Protein AF-A0A3B9R9R3-F1 (afdb_monomer_lite)

Radius of gyration: 19.4 Å; chains: 1; bounding box: 57×40×52 Å

Structure (mmCIF, N/CA/C/O backbone):
data_AF-A0A3B9R9R3-F1
#
_entry.id   AF-A0A3B9R9R3-F1
#
loop_
_atom_site.group_PDB
_atom_site.id
_atom_site.type_symbol
_atom_site.label_atom_id
_atom_site.label_alt_id
_atom_site.label_comp_id
_atom_site.label_asym_id
_atom_site.label_entity_id
_atom_site.label_seq_id
_atom_site.pdbx_PDB_ins_code
_atom_site.Cartn_x
_atom_site.Cartn_y
_atom_site.Cartn_z
_atom_site.occupancy
_atom_site.B_iso_or_equiv
_atom_site.auth_seq_id
_atom_site.auth_comp_id
_atom_site.auth_asym_id
_atom_site.auth_atom_id
_atom_site.pdbx_PDB_model_num
ATOM 1 N N . GLU A 1 1 ? -1.805 -17.989 10.857 1.00 67.12 1 GLU A N 1
ATOM 2 C CA . GLU A 1 1 ? -1.090 -17.306 11.963 1.00 67.12 1 GLU A CA 1
ATOM 3 C C . GLU A 1 1 ? 0.064 -18.197 12.429 1.00 67.12 1 GLU A C 1
ATOM 5 O O . GLU A 1 1 ? -0.160 -19.388 12.593 1.00 67.12 1 GLU A O 1
ATOM 10 N N . LEU A 1 2 ? 1.285 -17.672 12.602 1.00 84.31 2 LEU A N 1
ATOM 11 C CA . LEU A 1 2 ? 2.483 -18.473 12.945 1.00 84.31 2 LEU A CA 1
ATOM 12 C C . LEU A 1 2 ? 2.615 -18.810 14.449 1.00 84.31 2 LEU A C 1
ATOM 14 O O . LEU A 1 2 ? 3.604 -19.396 14.869 1.00 84.31 2 LEU A O 1
ATOM 18 N N . GLY A 1 3 ? 1.660 -18.403 15.293 1.00 86.44 3 GLY A N 1
ATOM 19 C CA . GLY A 1 3 ? 1.614 -18.758 16.722 1.00 86.44 3 GLY A CA 1
ATOM 20 C C . GLY A 1 3 ? 2.561 -17.985 17.661 1.00 86.44 3 GLY A C 1
ATOM 21 O O . GLY A 1 3 ? 2.447 -18.105 18.880 1.00 86.44 3 GLY A O 1
ATOM 22 N N . HIS A 1 4 ? 3.456 -17.134 17.151 1.00 88.81 4 HIS A N 1
ATOM 23 C CA . HIS A 1 4 ? 4.443 -16.394 17.957 1.00 88.81 4 HIS A CA 1
ATOM 24 C C . HIS A 1 4 ? 3.914 -15.075 18.565 1.00 88.81 4 HIS A C 1
ATOM 26 O O . HIS A 1 4 ? 4.493 -14.003 18.368 1.00 88.81 4 HIS A O 1
ATOM 32 N N . LYS A 1 5 ? 2.836 -15.140 19.359 1.00 86.81 5 LYS A N 1
ATOM 33 C CA . LYS A 1 5 ? 2.119 -13.955 19.888 1.00 86.81 5 LYS A CA 1
ATOM 34 C C . LYS A 1 5 ? 2.996 -12.959 20.660 1.00 86.81 5 LYS A C 1
ATOM 36 O O . LYS A 1 5 ? 2.841 -11.753 20.510 1.00 86.81 5 LYS A O 1
ATOM 41 N N . ASN A 1 6 ? 3.950 -13.441 21.459 1.00 88.00 6 ASN A N 1
ATOM 42 C CA . ASN A 1 6 ? 4.851 -12.564 22.218 1.00 88.00 6 ASN A CA 1
ATOM 43 C C . ASN A 1 6 ? 5.830 -11.784 21.331 1.00 88.00 6 ASN A C 1
ATOM 45 O O . ASN A 1 6 ? 6.172 -10.652 21.664 1.00 88.00 6 ASN A O 1
ATOM 49 N N . VAL A 1 7 ? 6.290 -12.380 20.227 1.00 89.56 7 VAL A N 1
ATOM 50 C CA . VAL A 1 7 ? 7.169 -11.696 19.268 1.00 89.56 7 VAL A CA 1
ATOM 51 C C . VAL A 1 7 ? 6.375 -10.620 18.538 1.00 89.56 7 VAL A C 1
ATOM 53 O O . VAL A 1 7 ? 6.821 -9.478 18.503 1.00 89.56 7 VAL A O 1
ATOM 56 N N . ALA A 1 8 ? 5.173 -10.962 18.059 1.00 86.31 8 ALA A N 1
ATOM 57 C CA . ALA A 1 8 ? 4.265 -10.014 17.419 1.00 86.31 8 ALA A CA 1
ATOM 58 C C . ALA A 1 8 ? 3.967 -8.815 18.333 1.00 86.31 8 ALA A C 1
ATOM 60 O O . ALA A 1 8 ? 4.213 -7.683 17.939 1.00 86.31 8 ALA A O 1
ATOM 61 N N . ARG A 1 9 ? 3.569 -9.054 19.590 1.00 85.38 9 ARG A N 1
ATOM 62 C CA . ARG A 1 9 ? 3.300 -7.985 20.566 1.00 85.38 9 ARG A CA 1
ATOM 63 C C . ARG A 1 9 ? 4.484 -7.034 20.755 1.00 85.38 9 ARG A C 1
ATOM 65 O O . ARG A 1 9 ? 4.296 -5.826 20.746 1.00 85.38 9 ARG A O 1
ATOM 72 N N . ARG A 1 10 ? 5.704 -7.559 20.932 1.00 88.69 10 ARG A N 1
ATOM 73 C CA . ARG A 1 10 ? 6.901 -6.712 21.108 1.00 88.69 10 ARG A CA 1
ATOM 74 C C . ARG A 1 10 ? 7.239 -5.918 19.851 1.00 88.69 10 ARG A C 1
ATOM 76 O O . ARG A 1 10 ? 7.692 -4.789 19.966 1.00 88.69 10 ARG A O 1
ATOM 83 N N . TYR A 1 11 ? 7.051 -6.516 18.679 1.00 86.44 11 TYR A N 1
ATOM 84 C CA . TYR A 1 11 ? 7.308 -5.852 17.407 1.00 86.44 11 TYR A CA 1
ATOM 85 C C . TYR A 1 11 ? 6.316 -4.711 17.155 1.00 86.44 11 TYR A C 1
ATOM 87 O O . TYR A 1 11 ? 6.736 -3.597 16.862 1.00 86.44 11 TYR A O 1
ATOM 95 N N . LEU A 1 12 ? 5.019 -4.960 17.353 1.00 84.50 12 LEU A N 1
ATOM 96 C CA . LEU A 1 12 ? 3.982 -3.935 17.217 1.00 84.50 12 LEU A CA 1
ATOM 97 C C . LEU A 1 12 ? 4.203 -2.805 18.233 1.00 84.50 12 LEU A C 1
ATOM 99 O O . LEU A 1 12 ? 4.174 -1.640 17.851 1.00 84.50 12 LEU A O 1
ATOM 103 N N . GLN A 1 13 ? 4.534 -3.136 19.490 1.00 83.69 13 GLN A N 1
ATOM 104 C CA . GLN A 1 13 ? 4.873 -2.129 20.502 1.00 83.69 13 GLN A CA 1
ATOM 105 C C . GLN A 1 13 ? 6.095 -1.295 20.103 1.00 83.69 13 GLN A C 1
ATOM 107 O O . GLN A 1 13 ? 6.065 -0.079 20.223 1.00 83.69 13 GLN A O 1
ATOM 112 N N . PHE A 1 14 ? 7.151 -1.923 19.579 1.00 85.69 14 PHE A N 1
ATOM 113 C CA . PHE A 1 14 ? 8.332 -1.197 19.109 1.00 85.69 14 PHE A CA 1
ATOM 114 C C . PHE A 1 14 ? 7.985 -0.169 18.024 1.00 85.69 14 PHE A C 1
ATOM 116 O O . PHE A 1 14 ? 8.520 0.936 18.053 1.00 85.69 14 PHE A O 1
ATOM 123 N N . ILE A 1 15 ? 7.089 -0.520 17.095 1.00 83.12 15 ILE A N 1
ATOM 124 C CA . ILE A 1 15 ? 6.600 0.404 16.065 1.00 83.12 15 ILE A CA 1
ATOM 125 C C . ILE A 1 15 ? 5.796 1.541 16.697 1.00 83.12 15 ILE A C 1
ATOM 127 O O . ILE A 1 15 ? 6.028 2.697 16.361 1.00 83.12 15 ILE A O 1
ATOM 131 N N . ILE A 1 16 ? 4.885 1.237 17.624 1.00 81.19 16 ILE A N 1
ATOM 132 C CA . ILE A 1 16 ? 4.074 2.246 18.322 1.00 81.19 16 ILE A CA 1
ATOM 133 C C . ILE A 1 16 ? 4.970 3.237 19.081 1.00 81.19 16 ILE A C 1
ATOM 135 O O . ILE A 1 16 ? 4.776 4.443 18.962 1.00 81.19 16 ILE A O 1
ATOM 139 N N . ASP A 1 17 ? 6.010 2.748 19.762 1.00 82.00 17 ASP A N 1
ATOM 140 C CA . ASP A 1 17 ? 6.982 3.566 20.502 1.00 82.00 17 ASP A CA 1
ATOM 141 C C . ASP A 1 17 ? 7.836 4.479 19.598 1.00 82.00 17 ASP A C 1
ATOM 143 O O . ASP A 1 17 ? 8.552 5.350 20.097 1.00 82.00 17 ASP A O 1
ATOM 147 N N . LEU A 1 18 ? 7.852 4.241 18.280 1.00 79.44 18 LEU A N 1
ATOM 148 C CA . LEU A 1 18 ? 8.528 5.101 17.305 1.00 79.44 18 LEU A CA 1
ATOM 149 C C . LEU A 1 18 ? 7.640 6.247 16.819 1.00 79.44 18 LEU A C 1
ATOM 151 O O . LEU A 1 18 ? 8.165 7.196 16.232 1.00 79.44 18 LEU A O 1
ATOM 155 N N . ILE A 1 19 ? 6.323 6.165 17.032 1.00 77.31 19 ILE A N 1
ATOM 156 C CA . ILE A 1 19 ? 5.390 7.159 16.517 1.00 77.31 19 ILE A CA 1
ATOM 157 C C . ILE A 1 19 ? 5.565 8.452 17.323 1.00 77.31 19 ILE A C 1
ATOM 159 O O . ILE A 1 19 ? 5.342 8.460 18.533 1.00 77.31 19 ILE A O 1
ATOM 163 N N . PRO A 1 20 ? 5.979 9.553 16.676 1.00 66.62 20 PRO A N 1
ATOM 164 C CA . PRO A 1 20 ? 6.249 10.800 17.370 1.00 66.62 20 PRO A CA 1
ATOM 165 C C . PRO A 1 20 ? 5.002 11.399 18.029 1.00 66.62 20 PRO A C 1
ATOM 167 O O . PRO A 1 20 ? 3.902 11.377 17.470 1.00 66.62 20 PRO A O 1
ATOM 170 N N . ASP A 1 21 ? 5.197 12.059 19.171 1.00 60.28 21 ASP A N 1
ATOM 171 C CA . ASP A 1 21 ? 4.174 12.903 19.783 1.00 60.28 21 ASP A CA 1
ATOM 172 C C . ASP A 1 21 ? 3.826 14.074 18.860 1.00 60.28 21 ASP A C 1
ATOM 174 O O . ASP A 1 21 ? 4.668 14.939 18.642 1.00 60.28 21 ASP A O 1
ATOM 178 N N . LYS A 1 22 ? 2.582 14.082 18.347 1.00 56.00 22 LYS A N 1
ATOM 179 C CA . LYS A 1 22 ? 1.743 15.151 17.731 1.00 56.00 22 LYS A CA 1
ATOM 180 C C . LYS A 1 22 ? 2.362 16.243 16.825 1.00 56.00 22 LYS A C 1
ATOM 182 O O . LYS A 1 22 ? 1.593 16.986 16.222 1.00 56.00 22 LYS A O 1
ATOM 187 N N . ALA A 1 23 ? 3.675 16.369 16.687 1.00 50.38 23 ALA A N 1
ATOM 188 C CA . ALA A 1 23 ? 4.366 17.475 16.028 1.00 50.38 23 ALA A CA 1
ATOM 189 C C . ALA A 1 23 ? 5.613 17.045 15.240 1.00 50.38 23 ALA A C 1
ATOM 191 O O . ALA A 1 23 ? 6.067 17.797 14.377 1.00 50.38 23 ALA A O 1
ATOM 192 N N . GLU A 1 24 ? 6.179 15.867 15.503 1.00 63.28 24 GLU A N 1
ATOM 193 C CA . GLU A 1 24 ? 7.327 15.380 14.742 1.00 63.28 24 GLU A CA 1
ATOM 194 C C . GLU A 1 24 ? 6.870 14.519 13.552 1.00 63.28 24 GLU A C 1
ATOM 196 O O . GLU A 1 24 ? 5.898 13.769 13.628 1.00 63.28 24 GLU A O 1
ATOM 201 N N . LYS A 1 25 ? 7.529 14.697 12.401 1.00 67.94 25 LYS A N 1
ATOM 202 C CA . LYS A 1 25 ? 7.228 13.932 11.188 1.00 67.94 25 LYS A CA 1
ATOM 203 C C . LYS A 1 25 ? 7.770 12.518 11.349 1.00 67.94 25 LYS A C 1
ATOM 205 O O . LYS A 1 25 ? 8.935 12.347 11.708 1.00 67.94 25 LYS A O 1
ATOM 210 N N . LEU A 1 26 ? 6.939 11.526 11.046 1.00 77.06 26 LEU A N 1
ATOM 211 C CA . LEU A 1 26 ? 7.397 10.150 10.935 1.00 77.06 26 LEU A CA 1
ATOM 212 C C . LEU A 1 26 ? 8.408 10.048 9.786 1.00 77.06 26 LEU A C 1
ATOM 214 O O . LEU A 1 26 ? 8.211 10.636 8.721 1.00 77.06 26 LEU A O 1
ATOM 218 N N . GLN A 1 27 ? 9.494 9.325 10.025 1.00 78.94 27 GLN A N 1
ATOM 219 C CA . GLN A 1 27 ? 10.502 9.018 9.021 1.00 78.94 27 GLN A CA 1
ATOM 220 C C . GLN A 1 27 ? 10.193 7.635 8.459 1.00 78.94 27 GLN A C 1
ATOM 222 O O . GLN A 1 27 ? 9.717 6.773 9.197 1.00 78.94 27 GLN A O 1
ATOM 227 N N . ILE A 1 28 ? 10.486 7.389 7.183 1.00 82.50 28 ILE A N 1
ATOM 228 C CA . ILE A 1 28 ? 10.324 6.033 6.644 1.00 82.50 28 ILE A CA 1
ATOM 229 C C . ILE A 1 28 ? 11.259 5.037 7.339 1.00 82.50 28 ILE A C 1
ATOM 231 O O . ILE A 1 28 ? 10.939 3.861 7.498 1.00 82.50 28 ILE A O 1
ATOM 235 N N . MET A 1 29 ? 12.423 5.507 7.783 1.00 86.06 29 MET A N 1
ATOM 236 C CA . MET A 1 29 ? 13.494 4.625 8.199 1.00 86.06 29 MET A CA 1
ATOM 237 C C . MET A 1 29 ? 14.277 5.185 9.366 1.00 86.06 29 MET A C 1
ATOM 239 O O . MET A 1 29 ? 14.584 6.375 9.442 1.00 86.06 29 MET A O 1
ATOM 243 N N . TYR A 1 30 ? 14.620 4.257 10.248 1.00 86.12 30 TYR A N 1
ATOM 244 C CA . TYR A 1 30 ? 15.359 4.474 11.474 1.00 86.12 30 TYR A CA 1
ATOM 245 C C . TYR A 1 30 ? 16.504 3.466 11.532 1.00 86.12 30 TYR A C 1
ATOM 247 O O . TYR A 1 30 ? 16.405 2.361 10.991 1.00 86.12 30 TYR A O 1
ATOM 255 N N . GLY A 1 31 ? 17.587 3.826 12.215 1.00 87.44 31 GLY A N 1
ATOM 256 C CA . GLY A 1 31 ? 18.595 2.846 12.600 1.00 87.44 31 GLY A CA 1
ATOM 257 C C . GLY A 1 31 ? 18.019 1.823 13.585 1.00 87.44 31 GLY A C 1
ATOM 258 O O . GLY A 1 31 ? 16.967 2.036 14.194 1.00 87.44 31 GLY A O 1
ATOM 259 N N . ILE A 1 32 ? 18.708 0.693 13.761 1.00 84.88 32 ILE A N 1
ATOM 260 C CA . ILE A 1 32 ? 18.242 -0.404 14.631 1.00 84.88 32 ILE A CA 1
ATOM 261 C C . ILE A 1 32 ? 18.071 0.065 16.089 1.00 84.88 32 ILE A C 1
ATOM 263 O O . ILE A 1 32 ? 17.203 -0.449 16.795 1.00 84.88 32 ILE A O 1
ATOM 267 N N . ASN A 1 33 ? 18.828 1.079 16.529 1.00 86.06 33 ASN A N 1
ATOM 268 C CA . ASN A 1 33 ? 18.684 1.694 17.851 1.00 86.06 33 ASN A CA 1
ATOM 269 C C . ASN A 1 33 ? 17.874 3.001 17.807 1.00 86.06 33 ASN A C 1
ATOM 271 O O . ASN A 1 33 ? 18.019 3.847 18.690 1.00 86.06 33 ASN A O 1
ATOM 275 N N . LYS A 1 34 ? 16.985 3.151 16.815 1.00 84.69 34 LYS A N 1
ATOM 276 C CA . LYS A 1 34 ? 16.086 4.301 16.620 1.00 84.69 34 LYS A CA 1
ATOM 277 C C . LYS A 1 34 ? 16.791 5.590 16.172 1.00 84.69 34 LYS A C 1
ATOM 279 O O . LYS A 1 34 ? 16.255 6.687 16.344 1.00 84.69 34 LYS A O 1
ATOM 284 N N . GLU A 1 35 ? 17.987 5.490 15.595 1.00 87.75 35 GLU A N 1
ATOM 285 C CA . GLU A 1 35 ? 18.705 6.642 15.053 1.00 87.75 35 GLU A CA 1
ATOM 286 C C . GLU A 1 35 ? 17.901 7.303 13.920 1.00 87.75 35 GLU A C 1
ATOM 288 O O . GLU A 1 35 ? 17.512 6.645 12.959 1.00 87.75 35 GLU A O 1
ATOM 293 N N . LYS A 1 36 ? 17.679 8.619 14.027 1.00 85.06 36 LYS A N 1
ATOM 294 C CA . LYS A 1 36 ? 16.861 9.410 13.083 1.00 85.06 36 LYS A CA 1
ATOM 295 C C . LYS A 1 36 ? 17.643 10.041 11.932 1.00 85.06 36 LYS A C 1
ATOM 297 O O . LYS A 1 36 ? 17.065 10.573 10.987 1.00 85.06 36 LYS A O 1
ATOM 302 N N . LYS A 1 37 ? 18.968 10.093 12.055 1.00 87.19 37 LYS A N 1
ATOM 303 C CA . LYS A 1 37 ? 19.860 10.663 11.043 1.00 87.19 37 LYS A CA 1
ATOM 304 C C . LYS A 1 37 ? 20.617 9.519 10.398 1.00 87.19 37 LYS A C 1
ATOM 306 O O . LYS A 1 37 ? 21.442 8.897 11.060 1.00 87.19 37 LYS A O 1
ATOM 311 N N . LEU A 1 38 ? 20.319 9.265 9.129 1.00 89.25 38 LEU A N 1
ATOM 312 C CA . LEU A 1 38 ? 20.880 8.164 8.350 1.00 89.25 38 LEU A CA 1
ATOM 313 C C . LEU A 1 38 ? 21.599 8.703 7.112 1.00 89.25 38 LEU A C 1
ATOM 315 O O . LEU A 1 38 ? 21.336 8.257 5.998 1.00 89.25 38 LEU A O 1
ATOM 319 N N . THR A 1 39 ? 22.477 9.690 7.310 1.00 89.12 39 THR A N 1
ATOM 320 C CA . THR A 1 39 ? 23.247 10.322 6.231 1.00 89.12 39 THR A CA 1
ATOM 321 C C . THR A 1 39 ? 23.898 9.256 5.352 1.00 89.12 39 THR A C 1
ATOM 323 O O . THR A 1 39 ? 24.663 8.430 5.847 1.00 89.12 39 THR A O 1
ATOM 326 N N . GLU A 1 40 ? 23.556 9.259 4.061 1.00 91.25 40 GLU A N 1
ATOM 327 C CA . GLU A 1 40 ? 24.121 8.319 3.096 1.00 91.25 40 GLU A CA 1
ATOM 328 C C . GLU A 1 40 ? 25.544 8.754 2.734 1.00 91.25 40 GLU A C 1
ATOM 330 O O . GLU A 1 40 ? 25.766 9.888 2.308 1.00 91.25 40 GLU A O 1
ATOM 335 N N . GLU A 1 41 ? 26.506 7.850 2.886 1.00 93.12 41 GLU A N 1
ATOM 336 C CA . GLU A 1 41 ? 27.911 8.092 2.557 1.00 93.12 41 GLU A CA 1
ATOM 337 C C . GLU A 1 41 ? 28.449 6.959 1.685 1.00 93.12 41 GLU A C 1
ATOM 339 O O . GLU A 1 41 ? 28.139 5.786 1.901 1.00 93.12 41 GLU A O 1
ATOM 344 N N . THR A 1 42 ? 29.273 7.305 0.693 1.00 94.81 42 THR A N 1
ATOM 345 C CA . THR A 1 42 ? 29.965 6.319 -0.146 1.00 94.81 42 THR A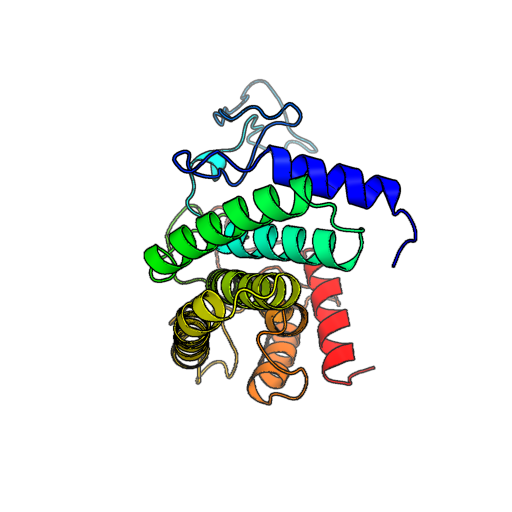 CA 1
ATOM 346 C C . THR A 1 42 ? 31.342 6.011 0.431 1.00 94.81 42 THR A C 1
ATOM 348 O O . THR A 1 42 ? 32.146 6.908 0.670 1.00 94.81 42 THR A O 1
ATOM 351 N N . LEU A 1 43 ? 31.637 4.726 0.610 1.00 94.88 43 LEU A N 1
ATOM 352 C CA . LEU A 1 43 ? 32.909 4.236 1.127 1.00 94.88 43 LEU A CA 1
ATOM 353 C C . LEU A 1 43 ? 33.792 3.755 -0.029 1.00 94.88 43 LEU A C 1
ATOM 355 O O . LEU A 1 43 ? 33.860 2.565 -0.327 1.00 94.88 43 LEU A O 1
ATOM 359 N N . GLU A 1 44 ? 34.488 4.686 -0.686 1.00 94.31 44 GLU A N 1
ATOM 360 C CA . GLU A 1 44 ? 35.324 4.398 -1.870 1.00 94.31 44 GLU A CA 1
ATOM 361 C C . GLU A 1 44 ? 36.476 3.413 -1.601 1.00 94.31 44 GLU A C 1
ATOM 363 O O . GLU A 1 44 ? 36.981 2.768 -2.519 1.00 94.31 44 GLU A O 1
ATOM 368 N N . HIS A 1 45 ? 36.876 3.276 -0.335 1.00 93.94 45 HIS A N 1
ATOM 369 C CA . HIS A 1 45 ? 37.942 2.379 0.110 1.00 93.94 45 HIS A CA 1
ATOM 370 C C . HIS A 1 45 ? 37.494 0.915 0.271 1.00 93.94 45 HIS A C 1
ATOM 372 O O . HIS A 1 45 ? 38.335 0.052 0.520 1.00 93.94 45 HIS A O 1
ATOM 378 N N . LEU A 1 46 ? 36.195 0.618 0.142 1.00 94.94 46 LEU A N 1
ATOM 379 C CA . LEU A 1 46 ? 35.650 -0.736 0.235 1.00 94.94 46 LEU A CA 1
ATOM 380 C C . LEU A 1 46 ? 35.208 -1.256 -1.136 1.00 94.94 46 LEU A C 1
ATOM 382 O O . LEU A 1 46 ? 34.687 -0.525 -1.976 1.00 94.94 46 LEU A O 1
ATOM 386 N N . ALA A 1 47 ? 35.371 -2.562 -1.341 1.00 93.69 47 ALA A N 1
ATOM 387 C CA . ALA A 1 47 ? 34.779 -3.280 -2.463 1.00 93.69 47 ALA A CA 1
ATOM 388 C C . ALA A 1 47 ? 33.544 -4.046 -1.977 1.00 93.69 47 ALA A C 1
ATOM 390 O O . ALA A 1 47 ? 33.623 -4.797 -1.003 1.00 93.69 47 ALA A O 1
ATOM 391 N N . GLY A 1 48 ? 32.408 -3.869 -2.655 1.00 92.69 48 GLY A N 1
ATOM 392 C CA . GLY A 1 48 ? 31.197 -4.626 -2.360 1.00 92.69 48 GLY A CA 1
ATOM 393 C C . GLY A 1 48 ? 31.324 -6.093 -2.769 1.00 92.69 48 GLY A C 1
ATOM 394 O O . GLY A 1 48 ? 32.273 -6.504 -3.445 1.00 92.69 48 GLY A O 1
ATOM 395 N N . TYR A 1 49 ? 30.330 -6.897 -2.390 1.00 91.19 49 TYR A N 1
ATOM 396 C CA . TYR A 1 49 ? 30.253 -8.300 -2.796 1.00 91.19 49 TYR A CA 1
ATOM 397 C C . TYR A 1 49 ? 30.388 -8.439 -4.323 1.00 91.19 49 TYR A C 1
ATOM 399 O O . TYR A 1 49 ? 29.751 -7.702 -5.078 1.00 91.19 49 TYR A O 1
ATOM 407 N N . LYS A 1 50 ? 31.254 -9.357 -4.778 1.00 92.94 50 LYS A N 1
ATOM 408 C CA . LYS A 1 50 ? 31.614 -9.548 -6.200 1.00 92.94 50 LYS A CA 1
ATOM 409 C C . LYS A 1 50 ? 32.068 -8.268 -6.929 1.00 92.94 50 LYS A C 1
ATOM 411 O O . LYS A 1 50 ? 31.882 -8.143 -8.132 1.00 92.94 50 LYS A O 1
ATOM 416 N N . GLY A 1 51 ? 32.683 -7.323 -6.216 1.00 90.19 51 GLY A N 1
ATOM 417 C CA . GLY A 1 51 ? 33.178 -6.076 -6.807 1.00 90.19 51 GLY A CA 1
ATOM 418 C C . GLY A 1 51 ? 32.090 -5.035 -7.078 1.00 90.19 51 GLY A C 1
ATOM 419 O O . GLY A 1 51 ? 32.358 -4.068 -7.788 1.00 90.19 51 GLY A O 1
ATOM 420 N N . SER A 1 52 ? 30.892 -5.210 -6.510 1.00 89.38 52 SER A N 1
ATOM 421 C CA . SER A 1 52 ? 29.797 -4.239 -6.611 1.00 89.38 52 SER A CA 1
ATOM 422 C C . SER A 1 52 ? 30.225 -2.871 -6.073 1.00 89.38 52 SER A C 1
ATOM 424 O O . SER A 1 52 ? 30.894 -2.779 -5.038 1.00 89.38 52 SER A O 1
ATOM 426 N N . LYS A 1 53 ? 29.836 -1.806 -6.778 1.00 89.88 53 LYS A N 1
ATOM 427 C CA . LYS A 1 53 ? 30.121 -0.411 -6.426 1.00 89.88 53 LYS A CA 1
ATOM 428 C C . LYS A 1 53 ? 28.900 0.466 -6.735 1.00 89.88 53 LYS A C 1
ATOM 430 O O . LYS A 1 53 ? 28.215 0.178 -7.714 1.00 89.88 53 LYS A O 1
ATOM 435 N N . PRO A 1 54 ? 28.671 1.552 -5.976 1.00 91.62 54 PRO A N 1
ATOM 436 C CA . PRO A 1 54 ? 29.407 1.957 -4.771 1.00 91.62 54 PRO A CA 1
ATOM 437 C C . PRO A 1 54 ? 29.022 1.138 -3.524 1.00 91.62 54 PRO A C 1
ATOM 439 O O . PRO A 1 54 ? 27.914 0.616 -3.438 1.00 91.62 54 PRO A O 1
ATOM 442 N N . VAL A 1 55 ? 29.921 1.059 -2.533 1.00 92.75 55 VAL A N 1
ATOM 443 C CA . VAL A 1 55 ? 29.562 0.635 -1.166 1.00 92.75 55 VAL A CA 1
ATOM 444 C C . VAL A 1 55 ? 29.036 1.857 -0.425 1.00 92.75 55 VAL A C 1
ATOM 446 O O . VAL A 1 55 ? 29.727 2.874 -0.373 1.00 92.75 55 VAL A O 1
ATOM 449 N N . ARG A 1 56 ? 27.828 1.766 0.135 1.00 92.31 56 ARG A N 1
ATOM 450 C CA . ARG A 1 56 ? 27.186 2.863 0.868 1.00 92.31 56 ARG A CA 1
ATOM 451 C C . ARG A 1 56 ? 26.860 2.456 2.302 1.00 92.31 56 ARG A C 1
ATOM 453 O O . ARG A 1 56 ? 26.548 1.294 2.556 1.00 92.31 56 ARG A O 1
ATOM 460 N N . ILE A 1 57 ? 26.923 3.423 3.209 1.00 91.50 57 ILE A N 1
ATOM 461 C CA . ILE A 1 57 ? 26.352 3.351 4.561 1.00 91.50 57 ILE A CA 1
ATOM 462 C C . ILE A 1 57 ? 25.299 4.445 4.721 1.00 91.50 57 ILE A C 1
ATOM 464 O O . ILE A 1 57 ? 25.276 5.387 3.933 1.00 91.50 57 ILE A O 1
ATOM 468 N N . GLY A 1 58 ? 24.440 4.321 5.732 1.00 89.12 58 GLY A N 1
ATOM 469 C CA . GLY A 1 58 ? 23.253 5.168 5.856 1.00 89.12 58 GLY A CA 1
ATOM 470 C C . GLY A 1 58 ? 22.199 4.814 4.807 1.00 89.12 58 GLY A C 1
ATOM 471 O O . GLY A 1 58 ? 22.277 3.761 4.171 1.00 89.12 58 GLY A O 1
ATOM 472 N N . ASN A 1 59 ? 21.192 5.670 4.648 1.00 85.81 59 ASN A N 1
ATOM 473 C CA . ASN A 1 59 ? 20.178 5.493 3.616 1.00 85.81 59 ASN A CA 1
ATOM 474 C C . ASN A 1 59 ? 19.491 6.824 3.297 1.00 85.81 59 ASN A C 1
ATOM 476 O O . ASN A 1 59 ? 18.824 7.389 4.160 1.00 85.81 59 ASN A O 1
ATOM 480 N N . ALA A 1 60 ? 19.609 7.296 2.053 1.00 84.12 60 ALA A N 1
ATOM 481 C CA . ALA A 1 60 ? 19.074 8.590 1.627 1.00 84.12 60 ALA A CA 1
ATOM 482 C C . ALA A 1 60 ? 17.540 8.712 1.734 1.00 84.12 60 ALA A C 1
ATOM 484 O O . ALA A 1 60 ? 17.026 9.832 1.805 1.00 84.12 60 ALA A O 1
ATOM 485 N N . ALA A 1 61 ? 16.805 7.596 1.788 1.00 78.50 61 ALA A N 1
ATOM 486 C CA . ALA A 1 61 ? 15.349 7.615 1.867 1.00 78.50 61 ALA A CA 1
ATOM 487 C C . ALA A 1 61 ? 14.813 8.203 3.181 1.00 78.50 61 ALA A C 1
ATOM 489 O O . ALA A 1 61 ? 13.670 8.641 3.223 1.00 78.50 61 ALA A O 1
ATOM 490 N N . TYR A 1 62 ? 15.636 8.351 4.230 1.00 78.19 62 TYR A N 1
ATOM 491 C CA . TYR A 1 62 ? 15.194 8.965 5.495 1.00 78.19 62 TYR A CA 1
ATOM 492 C C . TYR A 1 62 ? 14.707 10.426 5.364 1.00 78.19 62 TYR A C 1
ATOM 494 O O . TYR A 1 62 ? 14.074 10.950 6.283 1.00 78.19 62 TYR A O 1
ATOM 502 N N . HIS A 1 63 ? 14.988 11.085 4.231 1.00 77.06 63 HIS A N 1
ATOM 503 C CA . HIS A 1 63 ? 14.466 12.407 3.872 1.00 77.06 63 HIS A CA 1
ATOM 504 C C . HIS A 1 63 ? 13.209 12.383 2.990 1.00 77.06 63 HIS A C 1
ATOM 506 O O . HIS A 1 63 ? 12.589 13.433 2.801 1.00 77.06 63 HIS A O 1
ATOM 512 N N . GLN A 1 64 ? 12.860 11.237 2.408 1.00 81.81 64 GLN A N 1
ATOM 513 C CA . GLN A 1 64 ? 11.776 11.128 1.440 1.00 81.81 64 GLN A CA 1
ATOM 514 C C . GLN A 1 64 ? 10.408 11.223 2.121 1.00 81.81 64 GLN A C 1
ATOM 516 O O . GLN A 1 64 ? 10.212 10.785 3.257 1.00 81.81 64 GLN A O 1
ATOM 521 N N . LYS A 1 65 ? 9.445 11.808 1.402 1.00 83.88 65 LYS A N 1
ATOM 522 C CA . LYS A 1 65 ? 8.031 11.741 1.764 1.00 83.88 65 LYS A CA 1
ATOM 523 C C . LYS A 1 65 ? 7.443 10.486 1.131 1.00 83.88 65 LYS A C 1
ATOM 525 O O . LYS A 1 65 ? 7.568 10.284 -0.074 1.00 83.88 65 LYS A O 1
ATOM 530 N N . GLN A 1 66 ? 6.786 9.693 1.960 1.00 88.69 66 GLN A N 1
ATOM 531 C CA . GLN A 1 66 ? 6.087 8.471 1.598 1.00 88.69 66 GLN A CA 1
ATOM 532 C C . GLN A 1 66 ? 4.788 8.459 2.387 1.00 88.69 66 GLN A C 1
ATOM 534 O O . GLN A 1 66 ? 4.803 8.507 3.619 1.00 88.69 66 GLN A O 1
ATOM 539 N N . ASN A 1 67 ? 3.658 8.539 1.689 1.00 91.62 67 ASN A N 1
ATOM 540 C CA . ASN A 1 67 ? 2.353 8.617 2.339 1.00 91.62 67 ASN A CA 1
ATOM 541 C C . ASN A 1 67 ? 1.836 7.223 2.725 1.00 91.62 67 ASN A C 1
ATOM 543 O O . ASN A 1 67 ? 0.939 7.099 3.559 1.00 91.62 67 ASN A O 1
ATOM 547 N N . ASP A 1 68 ? 2.425 6.178 2.152 1.00 92.44 68 ASP A N 1
ATOM 548 C CA . ASP A 1 68 ? 2.059 4.781 2.333 1.00 92.44 68 ASP A CA 1
ATOM 549 C C . ASP A 1 68 ? 2.323 4.283 3.770 1.00 92.44 68 ASP A C 1
ATOM 551 O O . ASP A 1 68 ? 1.521 3.531 4.334 1.00 92.44 68 ASP A O 1
ATOM 555 N N . ILE A 1 69 ? 3.354 4.814 4.439 1.00 91.88 69 ILE A N 1
ATOM 556 C CA . ILE A 1 69 ? 3.716 4.447 5.819 1.00 91.88 69 ILE A CA 1
ATOM 557 C C . ILE A 1 69 ? 2.569 4.624 6.826 1.00 91.88 69 ILE A C 1
ATOM 559 O O . ILE A 1 69 ? 2.429 3.842 7.767 1.00 91.88 69 ILE A O 1
ATOM 563 N N . TYR A 1 70 ? 1.705 5.621 6.626 1.00 92.81 70 TYR A N 1
ATOM 564 C CA . TYR A 1 70 ? 0.579 5.885 7.521 1.00 92.81 70 TYR A CA 1
ATOM 565 C C . TYR A 1 70 ? -0.472 4.771 7.477 1.00 92.81 70 TYR A C 1
ATOM 567 O O . TYR A 1 70 ? -1.079 4.464 8.506 1.00 92.81 70 TYR A O 1
ATOM 575 N N . GLY A 1 71 ? -0.652 4.140 6.313 1.00 95.69 71 GLY A N 1
ATOM 576 C CA . GLY A 1 71 ? -1.494 2.955 6.163 1.00 95.69 71 GLY A CA 1
ATOM 577 C C . GLY A 1 71 ? -0.926 1.763 6.916 1.00 95.69 71 GLY A C 1
ATOM 578 O O . GLY A 1 71 ? -1.651 1.137 7.685 1.00 95.69 71 GLY A O 1
ATOM 579 N N . ILE A 1 72 ? 0.381 1.513 6.773 1.00 93.94 72 ILE A N 1
ATOM 580 C CA . ILE A 1 72 ? 1.080 0.437 7.495 1.00 93.94 72 ILE A CA 1
ATOM 581 C C . ILE A 1 72 ? 0.955 0.612 9.009 1.00 93.94 72 ILE A C 1
ATOM 583 O O . ILE A 1 72 ? 0.618 -0.337 9.715 1.00 93.94 72 ILE A O 1
ATOM 587 N N . LEU A 1 73 ? 1.190 1.824 9.519 1.00 92.69 73 LEU A N 1
ATOM 588 C CA . LEU A 1 73 ? 1.076 2.094 10.951 1.00 92.69 73 LEU A CA 1
ATOM 589 C C . LEU A 1 73 ? -0.343 1.882 11.473 1.00 92.69 73 LEU A C 1
ATOM 591 O O . LEU A 1 73 ? -0.519 1.314 12.549 1.00 92.69 73 LEU A O 1
ATOM 595 N N . MET A 1 74 ? -1.357 2.332 10.734 1.00 94.94 74 MET A N 1
ATOM 596 C CA . MET A 1 74 ? -2.734 2.131 11.170 1.00 94.94 74 MET A CA 1
ATOM 597 C C . MET A 1 74 ? -3.138 0.655 11.128 1.00 94.94 74 MET A C 1
ATOM 599 O O . MET A 1 74 ? -3.852 0.198 12.016 1.00 94.94 74 MET A O 1
ATOM 603 N N . ASP A 1 75 ? -2.665 -0.098 10.134 1.00 94.88 75 ASP A N 1
ATOM 604 C CA . ASP A 1 75 ? -2.887 -1.543 10.055 1.00 94.88 75 ASP A CA 1
ATOM 605 C C . ASP A 1 75 ? -2.234 -2.264 11.245 1.00 94.88 75 ASP A C 1
ATOM 607 O O . ASP A 1 75 ? -2.877 -3.075 11.905 1.00 94.88 75 ASP A O 1
ATOM 611 N N . VAL A 1 76 ? -1.017 -1.862 11.631 1.00 91.69 76 VAL A N 1
ATOM 612 C CA . VAL A 1 76 ? -0.337 -2.319 12.857 1.00 91.69 76 VAL A CA 1
ATOM 613 C C . VAL A 1 76 ? -1.150 -2.020 14.121 1.00 91.69 76 VAL A C 1
ATOM 615 O O . VAL A 1 76 ? -1.295 -2.900 14.970 1.00 91.69 76 VAL A O 1
ATOM 618 N N . ILE A 1 77 ? -1.695 -0.806 14.257 1.00 92.06 77 ILE A N 1
ATOM 619 C CA . ILE A 1 77 ? -2.529 -0.420 15.408 1.00 92.06 77 ILE A CA 1
ATOM 620 C C . ILE A 1 77 ? -3.805 -1.262 15.450 1.00 92.06 77 ILE A C 1
ATOM 622 O O . ILE A 1 77 ? -4.153 -1.802 16.499 1.00 92.06 77 ILE A O 1
ATOM 626 N N . TYR A 1 78 ? -4.484 -1.405 14.313 1.00 93.88 78 TYR A N 1
ATOM 627 C CA . TYR A 1 78 ? -5.694 -2.211 14.211 1.00 93.88 78 TYR A CA 1
ATOM 628 C C . TYR A 1 78 ? -5.424 -3.674 14.583 1.00 93.88 78 TYR A C 1
ATOM 630 O O . TYR A 1 78 ? -6.109 -4.232 15.439 1.00 93.88 78 TYR A O 1
ATOM 638 N N . GLU A 1 79 ? -4.371 -4.276 14.031 1.00 91.56 79 GLU A N 1
ATOM 639 C CA . GLU A 1 79 ? -3.966 -5.648 14.343 1.00 91.56 79 GLU A CA 1
ATOM 640 C C . GLU A 1 79 ? -3.574 -5.825 15.816 1.00 91.56 79 GLU A C 1
ATOM 642 O O . GLU A 1 79 ? -3.932 -6.833 16.431 1.00 91.56 79 GLU A O 1
ATOM 647 N N . GLN A 1 80 ? -2.889 -4.841 16.411 1.00 89.06 80 GLN A N 1
ATOM 648 C CA . GLN A 1 80 ? -2.578 -4.831 17.841 1.00 89.06 80 GLN A CA 1
ATOM 649 C C . GLN A 1 80 ? -3.865 -4.868 18.680 1.00 89.06 80 GLN A C 1
ATOM 651 O O . GLN A 1 80 ? -3.965 -5.656 19.619 1.00 89.06 80 GLN A O 1
ATOM 656 N N . MET A 1 81 ? -4.860 -4.057 18.320 1.00 89.38 81 MET A N 1
ATOM 657 C CA . MET A 1 81 ? -6.137 -3.962 19.031 1.00 89.38 81 MET A CA 1
ATOM 658 C C . MET A 1 81 ? -7.022 -5.200 18.853 1.00 89.38 81 MET A C 1
ATOM 660 O O . MET A 1 81 ? -7.726 -5.590 19.781 1.00 89.38 81 MET A O 1
ATOM 664 N N . VAL A 1 82 ? -6.996 -5.831 17.677 1.00 90.12 82 VAL A N 1
ATOM 665 C CA . VAL A 1 82 ? -7.769 -7.053 17.398 1.00 90.12 82 VAL A CA 1
ATOM 666 C C . VAL A 1 82 ? -7.164 -8.270 18.100 1.00 90.12 82 VAL A C 1
ATOM 668 O O . VAL A 1 82 ? -7.894 -9.118 18.614 1.00 90.12 82 VAL A O 1
ATOM 671 N N . LYS A 1 83 ? -5.830 -8.391 18.115 1.00 87.00 83 LYS A N 1
ATOM 672 C CA . LYS A 1 83 ? -5.141 -9.604 18.589 1.00 87.00 83 LYS A CA 1
ATOM 673 C C . LYS A 1 83 ? -4.800 -9.595 20.071 1.00 87.00 83 LYS A C 1
ATOM 675 O O . LYS A 1 83 ? -4.610 -10.673 20.647 1.00 87.00 83 LYS A O 1
ATOM 680 N N . PHE A 1 84 ? -4.683 -8.421 20.681 1.00 84.50 84 PHE A N 1
ATOM 681 C CA . PHE A 1 84 ? -4.285 -8.275 22.074 1.00 84.50 84 PHE A CA 1
ATOM 682 C C . PHE A 1 84 ? -5.342 -7.497 22.850 1.00 84.50 84 PHE A C 1
ATOM 684 O O . PHE A 1 84 ? -5.941 -6.556 22.340 1.00 84.50 84 PHE A O 1
ATOM 691 N N . SER A 1 85 ? -5.582 -7.909 24.096 1.00 74.81 85 SER A N 1
ATOM 692 C CA . SER A 1 85 ? -6.534 -7.226 24.966 1.00 74.81 85 SER A CA 1
ATOM 693 C C . SER A 1 85 ? -6.123 -5.770 25.161 1.00 74.81 85 SER A C 1
ATOM 695 O O . SER A 1 85 ? -4.987 -5.490 25.541 1.00 74.81 85 SER A O 1
ATOM 697 N N . ILE A 1 86 ? -7.069 -4.868 24.926 1.00 69.62 86 ILE A N 1
ATOM 698 C CA . ILE A 1 86 ? -6.912 -3.436 25.156 1.00 69.62 86 ILE A CA 1
ATOM 699 C C . ILE A 1 86 ? -7.197 -3.179 26.638 1.00 69.62 86 ILE A C 1
ATOM 701 O O . ILE A 1 86 ? -8.313 -3.424 27.102 1.00 69.62 86 ILE A O 1
ATOM 705 N N . ASP A 1 87 ? -6.204 -2.709 27.387 1.00 74.44 87 ASP A N 1
ATOM 706 C CA . ASP A 1 87 ? -6.461 -2.038 28.663 1.00 74.44 87 ASP A CA 1
ATOM 707 C C . ASP A 1 87 ? -6.747 -0.544 28.432 1.00 74.44 87 ASP A C 1
ATOM 709 O O . ASP A 1 87 ? -6.612 -0.026 27.321 1.00 74.44 87 ASP A O 1
ATOM 713 N N . ILE A 1 88 ? -7.224 0.141 29.474 1.00 64.12 88 ILE A N 1
ATOM 714 C CA . ILE A 1 88 ? -7.691 1.530 29.365 1.00 64.12 88 ILE A CA 1
ATOM 715 C C . ILE A 1 88 ? -6.560 2.458 28.898 1.00 64.12 88 ILE A C 1
ATOM 717 O O . ILE A 1 88 ? -6.788 3.272 28.007 1.00 64.12 88 ILE A O 1
ATOM 721 N N . GLU A 1 89 ? -5.357 2.312 29.460 1.00 66.06 89 GLU A N 1
ATOM 722 C CA . GLU A 1 89 ? -4.205 3.170 29.150 1.00 66.06 89 GLU A CA 1
ATOM 723 C C . GLU A 1 89 ? -3.752 2.982 27.697 1.00 66.06 89 GLU A C 1
ATOM 725 O O . GLU A 1 89 ? -3.730 3.942 26.924 1.00 66.06 89 GLU A O 1
ATOM 730 N N . ASN A 1 90 ? -3.526 1.736 27.269 1.00 76.31 90 ASN A N 1
ATOM 731 C CA . ASN A 1 90 ? -3.136 1.443 25.891 1.00 76.31 90 ASN A CA 1
ATOM 732 C C . ASN A 1 90 ? -4.216 1.875 24.885 1.00 76.31 90 ASN A C 1
ATOM 734 O O . ASN A 1 90 ? -3.902 2.324 23.783 1.00 76.31 90 ASN A O 1
ATOM 738 N N . GLY A 1 91 ? -5.498 1.768 25.246 1.00 82.19 91 GLY A N 1
ATOM 739 C CA . GLY A 1 91 ? -6.605 2.198 24.392 1.00 82.19 91 GLY A CA 1
ATOM 740 C C . GLY A 1 91 ? -6.622 3.706 24.123 1.00 82.19 91 GLY A C 1
ATOM 741 O O . GLY A 1 91 ? -6.898 4.125 22.995 1.00 82.19 91 GLY A O 1
ATOM 742 N N . GLU A 1 92 ? -6.322 4.535 25.126 1.00 85.25 92 GLU A N 1
ATOM 743 C CA . GLU A 1 92 ? -6.292 5.994 24.970 1.00 85.25 92 GLU A CA 1
ATOM 744 C C . GLU A 1 92 ? -5.099 6.475 24.136 1.00 85.25 92 GLU A C 1
ATOM 746 O O . GLU A 1 92 ? -5.273 7.342 23.268 1.00 85.25 92 GLU A O 1
ATOM 751 N N . ASP A 1 93 ? -3.925 5.875 24.334 1.00 85.44 93 ASP A N 1
ATOM 752 C CA . ASP A 1 93 ? -2.704 6.216 23.599 1.00 85.44 93 ASP A CA 1
ATOM 753 C C . ASP A 1 93 ? -2.811 5.835 22.120 1.00 85.44 93 ASP A C 1
ATOM 755 O O . ASP A 1 93 ? -2.6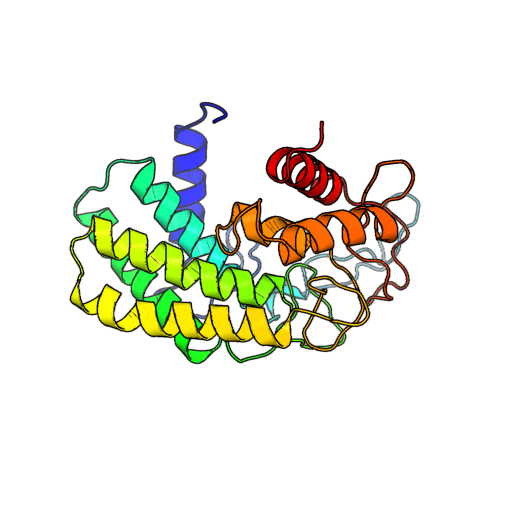25 6.677 21.232 1.00 85.44 93 ASP A O 1
ATOM 759 N N . LEU A 1 94 ? -3.230 4.597 21.830 1.00 89.19 94 LEU A N 1
ATOM 760 C CA . LEU A 1 94 ? -3.469 4.145 20.456 1.00 89.19 94 LEU A CA 1
ATOM 761 C C . LEU A 1 94 ? -4.531 4.998 19.763 1.00 89.19 94 LEU A C 1
ATOM 763 O O . LEU A 1 94 ? -4.414 5.317 18.575 1.00 89.19 94 LEU A O 1
ATOM 767 N N . TRP A 1 95 ? -5.544 5.446 20.503 1.00 92.56 95 TRP A N 1
ATOM 768 C CA . TRP A 1 95 ? -6.543 6.363 19.975 1.00 92.56 95 TRP A CA 1
ATOM 769 C C . TRP A 1 95 ? -5.982 7.760 19.680 1.00 92.56 95 TRP A C 1
ATOM 771 O O . TRP A 1 95 ? -6.360 8.397 18.688 1.00 92.56 95 TRP A O 1
ATOM 781 N N . ALA A 1 96 ? -5.090 8.277 20.527 1.00 90.12 96 ALA A N 1
ATOM 782 C CA . ALA A 1 96 ? -4.410 9.545 20.287 1.00 90.12 96 ALA A CA 1
ATOM 783 C C . ALA A 1 96 ? -3.573 9.491 19.003 1.00 90.12 96 ALA A C 1
ATOM 785 O O . ALA A 1 96 ? -3.700 10.393 18.167 1.00 90.12 96 ALA A O 1
ATOM 786 N N . ILE A 1 97 ? -2.816 8.408 18.823 1.00 90.06 97 ILE A N 1
ATOM 787 C CA . ILE A 1 97 ? -2.018 8.138 17.626 1.00 90.06 97 ILE A CA 1
ATOM 788 C C . ILE A 1 97 ? -2.912 8.009 16.390 1.00 90.06 97 ILE A C 1
ATOM 790 O O . ILE A 1 97 ? -2.674 8.684 15.388 1.00 90.06 97 ILE A O 1
ATOM 794 N N . THR A 1 98 ? -3.988 7.223 16.481 1.00 94.06 98 THR A N 1
ATOM 795 C CA . THR A 1 98 ? -4.961 7.020 15.395 1.00 94.06 98 THR A CA 1
ATOM 796 C C . THR A 1 98 ? -5.471 8.356 14.856 1.00 94.06 98 THR A C 1
ATOM 798 O O . THR A 1 98 ? -5.426 8.621 13.655 1.00 94.06 98 THR A O 1
ATOM 801 N N . LYS A 1 99 ? -5.895 9.263 15.748 1.00 94.44 99 LYS A N 1
ATOM 802 C CA . LYS A 1 99 ? -6.342 10.609 15.352 1.00 94.44 99 LYS A CA 1
ATOM 803 C C . LYS A 1 99 ? -5.234 11.423 14.680 1.00 94.44 99 LYS A C 1
ATOM 805 O O . LYS A 1 99 ? -5.542 12.198 13.777 1.00 94.44 99 LYS A O 1
ATOM 810 N N . GLY A 1 100 ? -3.993 11.290 15.149 1.00 91.62 100 GLY A N 1
ATOM 811 C CA . GLY A 1 100 ? -2.828 11.957 14.570 1.00 91.62 100 GLY A CA 1
ATOM 812 C C . GLY A 1 100 ? -2.572 11.500 13.137 1.00 91.62 100 GLY A C 1
ATOM 813 O O . GLY A 1 100 ? -2.500 12.333 12.239 1.00 91.62 100 GLY A O 1
ATOM 814 N N . ILE A 1 101 ? -2.541 10.185 12.910 1.00 93.00 101 ILE A N 1
ATOM 815 C CA . ILE A 1 101 ? -2.364 9.600 11.576 1.00 93.00 101 ILE A CA 1
ATOM 816 C C . ILE A 1 101 ? -3.481 10.050 10.633 1.00 93.00 101 ILE A C 1
ATOM 818 O O . ILE A 1 101 ? -3.185 10.552 9.551 1.00 93.00 101 ILE A O 1
ATOM 822 N N . VAL A 1 102 ? -4.752 9.948 11.045 1.00 95.94 102 VAL A N 1
ATOM 823 C CA . VAL A 1 102 ? -5.867 10.392 10.194 1.00 95.94 102 VAL A CA 1
ATOM 824 C C . VAL A 1 102 ? -5.734 11.870 9.850 1.00 95.94 102 VAL A C 1
ATOM 826 O O . VAL A 1 102 ? -5.899 12.231 8.692 1.00 95.94 102 VAL A O 1
ATOM 829 N N . TRP A 1 103 ? -5.381 12.725 10.814 1.00 94.25 103 TRP A N 1
ATOM 830 C CA . TRP A 1 103 ? -5.152 14.140 10.530 1.00 94.25 103 TRP A CA 1
ATOM 831 C C . TRP A 1 103 ? -4.062 14.336 9.469 1.00 94.25 103 TRP A C 1
ATOM 833 O O . TRP A 1 103 ? -4.270 15.103 8.532 1.00 94.25 103 TRP A O 1
ATOM 843 N N . ILE A 1 104 ? -2.933 13.628 9.557 1.00 92.31 104 ILE A N 1
ATOM 844 C CA . ILE A 1 104 ? -1.863 13.738 8.557 1.00 92.31 104 ILE A CA 1
ATOM 845 C C . ILE A 1 104 ? -2.355 13.276 7.184 1.00 92.31 104 ILE A C 1
ATOM 847 O O . ILE A 1 104 ? -2.207 14.018 6.212 1.00 92.31 104 ILE A O 1
ATOM 851 N N . VAL A 1 105 ? -2.973 12.095 7.100 1.00 95.56 105 VAL A N 1
ATOM 852 C CA . VAL A 1 105 ? -3.459 11.536 5.832 1.00 95.56 105 VAL A CA 1
ATOM 853 C C . VAL A 1 105 ? -4.497 12.463 5.210 1.00 95.56 105 VAL A C 1
ATOM 855 O O . VAL A 1 105 ? -4.344 12.842 4.056 1.00 95.56 105 VAL A O 1
ATOM 858 N N . SER A 1 106 ? -5.484 12.936 5.978 1.00 96.25 106 SER A N 1
ATOM 859 C CA . SER A 1 106 ? -6.518 13.859 5.489 1.00 96.25 106 SER A CA 1
ATOM 860 C C . SER A 1 106 ? -5.955 15.148 4.876 1.00 96.25 106 SER A C 1
ATOM 862 O O . SER A 1 106 ? -6.596 15.710 3.996 1.00 96.25 106 SER A O 1
ATOM 864 N N . ASN A 1 107 ? -4.777 15.610 5.312 1.00 94.00 107 ASN A N 1
ATOM 865 C CA . ASN A 1 107 ? -4.141 16.820 4.780 1.00 94.00 107 ASN A CA 1
ATOM 866 C C . ASN A 1 107 ? -3.143 16.561 3.639 1.00 94.00 107 ASN A C 1
ATOM 868 O O . ASN A 1 107 ? -2.819 17.502 2.925 1.00 94.00 107 ASN A O 1
ATOM 872 N N . ASN A 1 108 ? -2.630 15.336 3.481 1.00 93.69 108 ASN A N 1
ATOM 873 C CA . ASN A 1 108 ? -1.502 15.054 2.582 1.00 93.69 108 ASN A CA 1
ATOM 874 C C . ASN A 1 108 ? -1.791 13.978 1.529 1.00 93.69 108 ASN A C 1
ATOM 876 O O . ASN A 1 108 ? -0.989 13.815 0.615 1.00 93.69 108 ASN A O 1
ATOM 880 N N . TRP A 1 109 ? -2.906 13.240 1.618 1.00 96.62 109 TRP A N 1
ATOM 881 C CA . TRP A 1 109 ? -3.171 12.117 0.710 1.00 96.62 109 TRP A CA 1
ATOM 882 C C . TRP A 1 109 ? -3.264 12.544 -0.754 1.00 96.62 109 TRP A C 1
ATOM 884 O O . TRP A 1 109 ? -3.028 11.716 -1.623 1.00 96.62 109 TRP A O 1
ATOM 894 N N . LYS A 1 110 ? -3.581 13.813 -1.046 1.00 97.31 110 LYS A N 1
ATOM 895 C CA . LYS A 1 110 ? -3.615 14.367 -2.409 1.00 97.31 110 LYS A CA 1
ATOM 896 C C . LYS A 1 110 ? -2.232 14.677 -2.970 1.00 97.31 110 LYS A C 1
ATOM 898 O O . LYS A 1 110 ? -2.112 14.835 -4.175 1.00 97.31 110 LYS A O 1
ATOM 903 N N . ASP A 1 111 ? -1.193 14.704 -2.145 1.00 96.00 111 ASP A N 1
ATOM 904 C CA . ASP A 1 111 ? 0.160 14.976 -2.611 1.00 96.00 111 ASP A CA 1
ATOM 905 C C . ASP A 1 111 ? 0.763 13.751 -3.314 1.00 96.00 111 ASP A C 1
ATOM 907 O O . ASP A 1 111 ? 0.344 12.602 -3.118 1.00 96.00 111 ASP A O 1
ATOM 911 N N . ALA A 1 112 ? 1.744 14.012 -4.172 1.00 96.19 112 ALA A N 1
ATOM 912 C CA . ALA A 1 112 ? 2.607 12.990 -4.743 1.00 96.19 112 ALA A CA 1
ATOM 913 C C . ALA A 1 112 ? 3.676 12.552 -3.722 1.00 96.19 112 ALA A C 1
ATOM 915 O O . ALA A 1 112 ? 3.957 13.273 -2.759 1.00 96.19 112 ALA A O 1
ATOM 916 N N . ASP A 1 113 ? 4.231 11.355 -3.905 1.00 94.50 113 ASP A N 1
ATOM 917 C CA . ASP A 1 113 ? 5.282 10.800 -3.050 1.00 94.50 113 ASP A CA 1
ATOM 918 C C . ASP A 1 113 ? 6.243 9.896 -3.832 1.00 94.50 113 ASP A C 1
ATOM 920 O O . ASP A 1 113 ? 6.210 9.886 -5.063 1.00 94.50 113 ASP A O 1
ATOM 924 N N . LYS A 1 114 ? 7.125 9.177 -3.124 1.00 93.25 114 LYS A N 1
ATOM 925 C CA . LYS A 1 114 ? 8.139 8.298 -3.728 1.00 93.25 114 LYS A CA 1
ATOM 926 C C . LYS 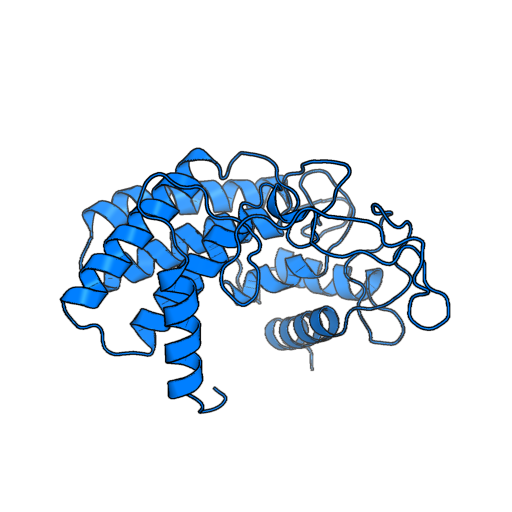A 1 114 ? 7.714 6.845 -3.952 1.00 93.25 114 LYS A C 1
ATOM 928 O O . LYS A 1 114 ? 8.502 6.081 -4.509 1.00 93.25 114 LYS A O 1
ATOM 933 N N . GLY A 1 115 ? 6.506 6.459 -3.532 1.00 93.06 115 GLY A N 1
ATOM 934 C CA . GLY A 1 115 ? 6.042 5.069 -3.559 1.00 93.06 115 GLY A CA 1
ATOM 935 C C . GLY A 1 115 ? 6.882 4.130 -2.686 1.00 93.06 115 GLY A C 1
ATOM 936 O O . GLY A 1 115 ? 7.970 4.484 -2.246 1.00 93.06 115 GLY A O 1
ATOM 937 N N . ILE A 1 116 ? 6.423 2.895 -2.473 1.00 93.56 116 ILE A N 1
ATOM 938 C CA . ILE A 1 116 ? 7.124 1.888 -1.643 1.00 93.56 116 ILE A CA 1
ATOM 939 C C . ILE A 1 116 ? 8.541 1.541 -2.148 1.00 93.56 116 ILE A C 1
ATOM 941 O O . ILE A 1 116 ? 9.371 1.030 -1.400 1.00 93.56 116 ILE A O 1
ATOM 945 N N . TRP A 1 117 ? 8.836 1.829 -3.417 1.00 93.06 117 TRP A N 1
ATOM 946 C CA . TRP A 1 117 ? 10.129 1.545 -4.042 1.00 93.06 117 TRP A CA 1
ATOM 947 C C . TRP A 1 117 ? 11.154 2.681 -3.941 1.00 93.06 117 TRP A C 1
ATOM 949 O O . TRP A 1 117 ? 12.241 2.534 -4.494 1.00 93.06 117 TRP A O 1
ATOM 959 N N . GLU A 1 118 ? 10.835 3.769 -3.229 1.00 89.81 118 GLU A N 1
ATOM 960 C CA . GLU A 1 118 ? 11.766 4.870 -2.921 1.00 89.81 118 GLU A CA 1
ATOM 961 C C . GLU A 1 118 ? 12.373 5.548 -4.170 1.00 89.81 118 GLU A C 1
ATOM 963 O O . GLU A 1 118 ? 13.546 5.945 -4.158 1.00 89.81 118 GLU A O 1
ATOM 968 N N . PHE A 1 119 ? 11.583 5.701 -5.245 1.00 86.69 119 PHE A N 1
ATOM 969 C CA . PHE A 1 119 ? 12.037 6.328 -6.495 1.00 86.69 119 PHE A CA 1
ATOM 970 C C . PHE A 1 119 ? 12.679 7.698 -6.218 1.00 86.69 119 PHE A C 1
ATOM 972 O O . PHE A 1 119 ? 12.115 8.539 -5.516 1.00 86.69 119 PHE A O 1
ATOM 979 N N . ARG A 1 120 ? 13.882 7.957 -6.739 1.00 81.19 120 ARG A N 1
ATOM 980 C CA . ARG A 1 120 ? 14.652 9.170 -6.410 1.00 81.19 120 ARG A CA 1
ATOM 981 C C . ARG A 1 120 ? 14.342 10.319 -7.369 1.00 81.19 120 ARG A C 1
ATOM 983 O O . ARG A 1 120 ? 14.314 11.469 -6.927 1.00 81.19 120 ARG A O 1
ATOM 990 N N . THR A 1 121 ? 14.060 10.028 -8.636 1.00 77.62 121 THR A N 1
ATOM 991 C CA . THR A 1 121 ? 13.898 11.018 -9.718 1.00 77.62 121 THR A CA 1
ATOM 992 C C . THR A 1 121 ? 12.672 11.918 -9.603 1.00 77.62 121 THR A C 1
ATOM 994 O O . THR A 1 121 ? 12.779 13.113 -9.875 1.00 77.62 121 THR A O 1
ATOM 997 N N . GLU A 1 122 ? 11.519 11.396 -9.187 1.00 84.31 122 GLU A N 1
ATOM 998 C CA . GLU A 1 122 ? 10.265 12.158 -9.229 1.00 84.31 122 GLU A CA 1
ATOM 999 C C . GLU A 1 122 ? 9.266 11.739 -8.156 1.00 84.31 122 GLU A C 1
ATOM 1001 O O . GLU A 1 122 ? 9.390 10.671 -7.555 1.00 84.31 122 GLU A O 1
ATOM 1006 N N . ASP A 1 123 ? 8.321 12.635 -7.882 1.00 92.88 123 ASP A N 1
ATOM 1007 C CA . ASP A 1 123 ? 7.186 12.375 -7.006 1.00 92.88 123 ASP A CA 1
ATOM 1008 C C . ASP A 1 123 ? 5.979 12.101 -7.906 1.00 92.88 123 ASP A C 1
ATOM 1010 O O . ASP A 1 123 ? 5.656 12.915 -8.775 1.00 92.88 123 ASP A O 1
ATOM 1014 N N . ARG A 1 124 ? 5.290 10.979 -7.693 1.00 95.75 124 ARG A N 1
ATOM 1015 C CA . ARG A 1 124 ? 4.077 10.626 -8.447 1.00 95.75 124 ARG A CA 1
ATOM 1016 C C . ARG A 1 124 ? 2.924 10.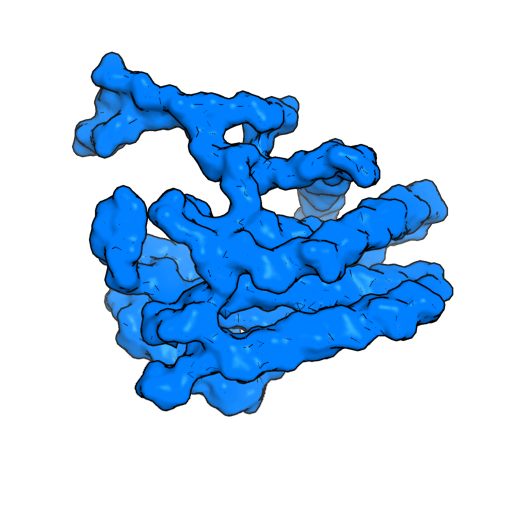272 -7.517 1.00 95.75 124 ARG A C 1
ATOM 1018 O O . ARG A 1 124 ? 3.097 10.023 -6.325 1.00 95.75 124 ARG A O 1
ATOM 1025 N N . HIS A 1 125 ? 1.715 10.235 -8.067 1.00 97.75 125 HIS A N 1
ATOM 1026 C CA . HIS A 1 125 ? 0.575 9.609 -7.401 1.00 97.75 125 HIS A CA 1
ATOM 1027 C C . HIS A 1 125 ? 0.639 8.097 -7.616 1.00 97.75 125 HIS A C 1
ATOM 1029 O O . HIS A 1 125 ? -0.037 7.556 -8.488 1.00 97.75 125 HIS A O 1
ATOM 1035 N N . PHE A 1 126 ? 1.504 7.428 -6.854 1.00 98.06 126 PHE A N 1
ATOM 1036 C CA . PHE A 1 126 ? 1.621 5.975 -6.886 1.00 98.06 126 PHE A CA 1
ATOM 1037 C C . PHE A 1 126 ? 0.345 5.322 -6.357 1.00 98.06 126 PHE A C 1
ATOM 1039 O O . PHE A 1 126 ? -0.112 5.638 -5.255 1.00 98.06 126 PHE A O 1
ATOM 1046 N N . THR A 1 127 ? -0.213 4.388 -7.126 1.00 98.56 127 THR A N 1
ATOM 1047 C CA . THR A 1 127 ? -1.487 3.728 -6.810 1.00 98.56 127 THR A CA 1
ATOM 1048 C C . THR A 1 127 ? -1.428 3.058 -5.444 1.00 98.56 127 THR A C 1
ATOM 1050 O O . THR A 1 127 ? -2.304 3.273 -4.607 1.00 98.56 127 THR A O 1
ATOM 1053 N N . PHE A 1 128 ? -0.349 2.325 -5.161 1.00 98.31 128 PHE A N 1
ATOM 1054 C CA . PHE A 1 128 ? -0.185 1.652 -3.876 1.00 98.31 128 PHE A CA 1
ATOM 1055 C C . PHE A 1 128 ? -0.081 2.633 -2.691 1.00 98.31 128 PHE A C 1
ATOM 1057 O O . PHE A 1 128 ? -0.658 2.382 -1.633 1.00 98.31 128 PHE A O 1
ATOM 1064 N N . SER A 1 129 ? 0.542 3.803 -2.873 1.00 97.75 129 SER A N 1
ATOM 1065 C CA . SER A 1 129 ? 0.562 4.843 -1.834 1.00 97.75 129 SER A CA 1
ATOM 1066 C C . SER A 1 129 ? -0.834 5.375 -1.516 1.00 97.75 129 SER A C 1
ATOM 1068 O O . SER A 1 129 ? -1.179 5.580 -0.350 1.00 97.75 129 SER A O 1
ATOM 1070 N N . LYS A 1 130 ? -1.671 5.572 -2.541 1.00 98.56 130 LYS A N 1
ATOM 1071 C CA . LYS A 1 130 ? -3.065 6.006 -2.366 1.00 98.56 130 LYS A CA 1
ATOM 1072 C C . LYS A 1 130 ? -3.902 4.921 -1.690 1.00 98.56 130 LYS A C 1
ATOM 1074 O O . LYS A 1 130 ? -4.671 5.227 -0.781 1.00 98.56 130 LYS A O 1
ATOM 1079 N N . VAL A 1 131 ? -3.684 3.655 -2.045 1.00 98.62 131 VAL A N 1
ATOM 1080 C CA . VAL A 1 131 ? -4.307 2.491 -1.391 1.00 98.62 131 VAL A CA 1
ATOM 1081 C C . VAL A 1 131 ? -3.961 2.441 0.096 1.00 98.62 131 VAL A C 1
ATOM 1083 O O . VAL A 1 131 ? -4.840 2.199 0.924 1.00 98.62 131 VAL A O 1
ATOM 1086 N N . LEU A 1 132 ? -2.716 2.732 0.481 1.00 98.50 132 LEU A N 1
ATOM 1087 C CA . LEU A 1 132 ? -2.352 2.796 1.897 1.00 98.50 132 LEU A CA 1
ATOM 1088 C C . LEU A 1 132 ? -2.869 4.057 2.607 1.00 98.50 132 LEU A C 1
ATOM 1090 O O . LEU A 1 132 ? -3.234 3.972 3.781 1.00 98.50 132 LEU A O 1
ATOM 1094 N N . CYS A 1 133 ? -3.045 5.184 1.910 1.00 98.50 133 CYS A N 1
ATOM 1095 C CA . CYS A 1 133 ? -3.815 6.312 2.452 1.00 98.50 133 CYS A CA 1
ATOM 1096 C C . CYS A 1 133 ? -5.271 5.912 2.738 1.00 98.50 133 CYS A C 1
ATOM 1098 O O . CYS A 1 133 ? -5.787 6.198 3.818 1.00 98.50 133 CYS A O 1
ATOM 1100 N N . TRP A 1 134 ? -5.925 5.209 1.808 1.00 98.75 134 TRP A N 1
ATOM 1101 C CA . TRP A 1 134 ? -7.275 4.675 2.008 1.00 98.75 134 TRP A CA 1
ATOM 1102 C C . TRP A 1 134 ? -7.322 3.706 3.194 1.00 98.75 134 TRP A C 1
ATOM 1104 O O . TRP A 1 134 ? -8.180 3.826 4.070 1.00 98.75 134 TRP A O 1
ATOM 1114 N N . THR A 1 135 ? -6.343 2.799 3.264 1.00 98.75 135 THR A N 1
ATOM 1115 C CA . THR A 1 135 ? -6.205 1.804 4.336 1.00 98.75 135 THR A CA 1
ATOM 1116 C C . THR A 1 135 ? -6.074 2.480 5.696 1.00 98.75 135 THR A C 1
ATOM 1118 O O . THR A 1 135 ? -6.715 2.050 6.652 1.00 98.75 135 THR A O 1
ATOM 1121 N N . ALA A 1 136 ? -5.322 3.580 5.794 1.00 98.31 136 ALA A N 1
ATOM 1122 C CA . ALA A 1 136 ? -5.212 4.341 7.034 1.00 98.31 136 ALA A CA 1
ATOM 1123 C C . ALA A 1 136 ? -6.582 4.822 7.544 1.00 98.31 136 ALA A C 1
ATOM 1125 O O . ALA A 1 136 ? -6.862 4.732 8.738 1.00 98.31 136 ALA A O 1
ATOM 1126 N N . LEU A 1 137 ? -7.459 5.303 6.658 1.00 98.62 137 LEU A N 1
ATOM 1127 C CA . LEU A 1 137 ? -8.809 5.716 7.047 1.00 98.62 137 LEU A CA 1
ATOM 1128 C C . LEU A 1 137 ? -9.694 4.508 7.377 1.00 98.62 137 LEU A C 1
ATOM 1130 O O . LEU A 1 137 ? -10.419 4.548 8.369 1.00 98.62 137 LEU A O 1
ATOM 1134 N N . ASP A 1 138 ? -9.621 3.432 6.590 1.00 98.69 138 ASP A N 1
ATOM 1135 C CA . ASP A 1 138 ? -10.394 2.210 6.833 1.00 98.69 138 ASP A CA 1
ATOM 1136 C C . ASP A 1 138 ? -10.095 1.596 8.205 1.00 98.69 138 ASP A C 1
ATOM 1138 O O . ASP A 1 138 ? -10.999 1.337 9.002 1.00 98.69 138 ASP A O 1
ATOM 1142 N N . ARG A 1 139 ? -8.810 1.424 8.517 1.00 98.50 139 ARG A N 1
ATOM 1143 C CA . ARG A 1 139 ? -8.371 0.875 9.799 1.00 98.50 139 ARG A CA 1
ATOM 1144 C C . ARG A 1 139 ? -8.687 1.820 10.957 1.00 98.50 139 ARG A C 1
ATOM 1146 O O . ARG A 1 139 ? -9.124 1.353 12.005 1.00 98.50 139 ARG A O 1
ATOM 1153 N N . ALA A 1 140 ? -8.581 3.136 10.765 1.00 98.19 140 ALA A N 1
ATOM 1154 C CA . ALA A 1 140 ? -8.980 4.107 11.783 1.00 98.19 140 ALA A CA 1
ATOM 1155 C C . ALA A 1 140 ? -10.485 4.064 12.093 1.00 98.19 140 ALA A C 1
ATOM 1157 O O . ALA A 1 140 ? -10.869 4.208 13.255 1.00 98.19 140 ALA A O 1
ATOM 1158 N N . ILE A 1 141 ? -11.337 3.854 11.084 1.00 98.62 141 ILE A N 1
ATOM 1159 C CA . ILE A 1 141 ? -12.785 3.678 11.272 1.00 98.62 141 ILE A CA 1
ATOM 1160 C C . ILE A 1 141 ? -13.057 2.417 12.095 1.00 98.62 141 ILE A C 1
ATOM 1162 O O . ILE A 1 141 ? -13.743 2.506 13.109 1.00 98.62 141 ILE A O 1
ATOM 1166 N N . LYS A 1 142 ? -12.434 1.284 11.754 1.00 97.56 142 LYS A N 1
ATOM 1167 C CA . LYS A 1 142 ? -12.564 0.035 12.527 1.00 97.56 142 LYS A CA 1
ATOM 1168 C C . LYS A 1 142 ? -12.092 0.189 13.977 1.00 97.56 142 LYS A C 1
ATOM 1170 O O . LYS A 1 142 ? -12.751 -0.268 14.906 1.00 97.56 142 LYS A O 1
ATOM 1175 N N . VAL A 1 143 ? -10.985 0.900 14.200 1.00 96.06 143 VAL A N 1
ATOM 1176 C CA . VAL A 1 143 ? -10.522 1.259 15.552 1.00 96.06 143 VAL A CA 1
ATOM 1177 C C . VAL A 1 143 ? -11.553 2.134 16.279 1.00 96.06 143 VAL A C 1
ATOM 1179 O O . VAL A 1 143 ? -11.843 1.914 17.456 1.00 96.06 143 VAL A O 1
ATOM 1182 N N . ALA A 1 144 ? -12.140 3.120 15.597 1.00 96.75 144 ALA A N 1
ATOM 1183 C CA . ALA A 1 144 ? -13.171 3.981 16.169 1.00 96.75 144 ALA A CA 1
ATOM 1184 C C . ALA A 1 144 ? -14.445 3.203 16.543 1.00 96.75 144 ALA A C 1
ATOM 1186 O O . ALA A 1 144 ? -15.031 3.502 17.584 1.00 96.75 144 ALA A O 1
ATOM 1187 N N . GLU A 1 145 ? -14.845 2.202 15.757 1.00 95.94 145 GLU A N 1
ATOM 1188 C CA . GLU A 1 145 ? -15.959 1.293 16.064 1.00 95.94 145 GLU A CA 1
ATOM 1189 C C . GLU A 1 145 ? -15.697 0.516 17.359 1.00 95.94 145 GLU A C 1
ATOM 1191 O O . GLU A 1 145 ? -16.518 0.556 18.277 1.00 95.94 145 GLU A O 1
ATOM 1196 N N . MET A 1 146 ? -14.516 -0.104 17.484 1.00 93.25 146 MET A N 1
ATOM 1197 C CA . MET A 1 146 ? -14.109 -0.852 18.684 1.00 93.25 146 MET A CA 1
ATOM 1198 C C . MET A 1 146 ? -14.129 0.009 19.956 1.00 93.25 146 MET A C 1
ATOM 1200 O O . MET A 1 146 ? -14.405 -0.489 21.045 1.00 93.25 146 MET A O 1
ATOM 1204 N N . LEU A 1 147 ? -13.849 1.309 19.821 1.00 92.81 147 LEU A N 1
ATOM 1205 C CA . LEU A 1 147 ? -13.807 2.274 20.922 1.00 92.81 147 LEU A CA 1
ATOM 1206 C C . LEU A 1 147 ? -15.105 3.091 21.090 1.00 92.81 147 LEU A C 1
ATOM 1208 O O . LEU A 1 147 ? -15.138 4.029 21.898 1.00 92.81 147 LEU A O 1
ATOM 1212 N N . GLY A 1 148 ? -16.153 2.797 20.311 1.00 94.25 148 GLY A N 1
ATOM 1213 C CA . GLY A 1 148 ? -17.446 3.487 20.368 1.00 94.25 148 GLY A CA 1
ATOM 1214 C C . GLY A 1 148 ? -17.389 4.978 19.998 1.00 94.25 148 GLY A C 1
ATOM 1215 O O . GLY A 1 148 ? -18.090 5.800 20.591 1.00 94.25 148 GLY A O 1
ATOM 1216 N N . LYS A 1 149 ? -16.525 5.376 19.057 1.00 96.38 149 LYS A N 1
ATOM 1217 C CA . LYS A 1 149 ? -16.266 6.781 18.682 1.00 96.38 149 LYS A CA 1
ATOM 1218 C C . LYS A 1 149 ? -17.063 7.227 17.446 1.00 96.38 149 LYS A C 1
ATOM 1220 O O . LYS A 1 149 ? -16.483 7.784 16.515 1.00 96.38 149 LYS A O 1
ATOM 1225 N N . GLN A 1 150 ? -18.390 7.073 17.474 1.00 96.88 150 GLN A N 1
ATOM 1226 C CA . GLN A 1 150 ? -19.278 7.313 16.319 1.00 96.88 150 GLN A CA 1
ATOM 1227 C C . GLN A 1 150 ? -19.049 8.655 15.602 1.00 96.88 150 GLN A C 1
ATOM 1229 O O . GLN A 1 150 ? -18.816 8.684 14.404 1.00 96.88 150 GLN A O 1
ATOM 1234 N N . HIS A 1 151 ? -18.974 9.770 16.335 1.00 96.62 151 HIS A N 1
ATOM 1235 C CA . HIS A 1 151 ? -18.753 11.094 15.731 1.00 96.62 151 HIS A CA 1
ATOM 1236 C C . HIS A 1 151 ? -17.456 11.201 14.892 1.00 96.62 151 HIS A C 1
ATOM 1238 O O . HIS A 1 151 ? -17.331 12.087 14.046 1.00 96.62 151 HIS A O 1
ATOM 1244 N N . LYS A 1 152 ? -16.437 10.367 15.153 1.00 97.38 152 LYS A N 1
ATOM 1245 C CA . LYS A 1 152 ? -15.233 10.321 14.307 1.00 97.38 152 LYS A CA 1
ATOM 1246 C C . LYS A 1 152 ? -15.452 9.491 13.050 1.00 97.38 152 LYS A C 1
ATOM 1248 O O . LYS A 1 152 ? -14.974 9.921 12.008 1.00 97.38 152 LYS A O 1
ATOM 1253 N N . ILE A 1 153 ? -16.196 8.391 13.144 1.00 98.38 153 ILE A N 1
ATOM 1254 C CA . ILE A 1 153 ? -16.594 7.568 11.995 1.00 98.38 153 ILE A CA 1
ATOM 1255 C C . ILE A 1 153 ? -17.308 8.448 10.965 1.00 98.38 153 ILE A C 1
ATOM 1257 O O . ILE A 1 153 ? -16.819 8.574 9.845 1.00 98.38 153 ILE A O 1
ATOM 1261 N N . ASP A 1 154 ? -18.322 9.204 11.398 1.00 98.19 154 ASP A N 1
ATOM 1262 C CA . ASP A 1 154 ? -19.106 10.104 10.536 1.00 98.19 154 ASP A CA 1
ATOM 1263 C C . ASP A 1 154 ? -18.239 11.150 9.797 1.00 98.19 154 ASP A C 1
ATOM 1265 O O . ASP A 1 154 ? -18.610 11.662 8.742 1.00 98.19 154 ASP A O 1
ATOM 1269 N N . LYS A 1 155 ? -17.069 11.499 10.354 1.00 98.06 155 LYS A N 1
ATOM 1270 C CA . LYS A 1 155 ? -16.113 12.448 9.756 1.00 98.06 155 LYS A CA 1
ATOM 1271 C C . LYS A 1 155 ? -15.083 11.789 8.849 1.00 98.06 155 LYS A C 1
ATOM 1273 O O . LYS A 1 155 ? -14.531 12.462 7.984 1.00 98.06 155 LYS A O 1
ATOM 1278 N N . TRP A 1 156 ? -14.755 10.527 9.091 1.00 98.62 156 TRP A N 1
ATOM 1279 C CA . TRP A 1 156 ? -13.674 9.816 8.411 1.00 98.62 156 TRP A CA 1
ATOM 1280 C C . TRP A 1 156 ? -14.177 8.998 7.226 1.00 98.62 156 TRP A C 1
ATOM 1282 O O . TRP A 1 156 ? -13.459 8.880 6.235 1.00 98.62 156 TRP A O 1
ATOM 1292 N N . GLU A 1 157 ? -15.415 8.506 7.280 1.00 98.62 157 GLU A N 1
ATOM 1293 C CA . GLU A 1 157 ? -16.045 7.780 6.175 1.00 98.62 157 GLU A CA 1
ATOM 1294 C C . GLU A 1 157 ? -16.073 8.567 4.859 1.00 98.62 157 GLU A C 1
ATOM 1296 O O . GLU A 1 157 ? -15.659 7.995 3.848 1.00 98.62 157 GLU A O 1
ATOM 1301 N N . PRO A 1 158 ? -16.458 9.864 4.827 1.00 98.75 158 PRO A N 1
ATOM 1302 C CA . PRO A 1 158 ? -16.442 10.628 3.582 1.00 98.75 158 PRO A CA 1
ATOM 1303 C C . PRO A 1 158 ? -15.038 10.753 2.985 1.00 98.75 158 PRO A C 1
ATOM 1305 O O . PRO A 1 158 ? -14.883 10.688 1.772 1.00 98.75 158 PRO A O 1
ATOM 1308 N N . ILE A 1 159 ? -14.009 10.876 3.829 1.00 98.69 159 ILE A N 1
ATOM 1309 C CA . ILE A 1 159 ? -12.612 10.989 3.387 1.00 98.69 159 ILE A CA 1
ATOM 1310 C C . ILE A 1 159 ? -12.133 9.652 2.815 1.00 98.69 159 ILE A C 1
ATOM 1312 O O . ILE A 1 159 ? -11.524 9.624 1.751 1.00 98.69 159 ILE A O 1
ATOM 1316 N N . ARG A 1 160 ? -12.443 8.531 3.483 1.00 98.75 160 ARG A N 1
ATOM 1317 C CA . ARG A 1 160 ? -12.163 7.187 2.951 1.00 98.75 160 ARG A CA 1
ATOM 1318 C C . ARG A 1 160 ? -12.811 7.000 1.577 1.00 98.75 160 ARG A C 1
ATOM 1320 O O . ARG A 1 160 ? -12.161 6.504 0.662 1.00 98.75 160 ARG A O 1
ATOM 1327 N N . ALA A 1 161 ? -14.077 7.396 1.440 1.00 98.75 161 ALA A N 1
ATOM 1328 C CA . ALA A 1 161 ? -14.812 7.299 0.183 1.00 98.75 161 ALA A CA 1
ATOM 1329 C C . ALA A 1 161 ? -14.211 8.195 -0.912 1.00 98.75 161 ALA A C 1
ATOM 1331 O O . ALA A 1 161 ? -14.080 7.748 -2.045 1.00 98.75 161 ALA A O 1
ATOM 1332 N N . GLU A 1 162 ? -13.787 9.417 -0.574 1.00 98.81 162 GLU A N 1
ATOM 1333 C CA . GLU A 1 162 ? -13.116 10.330 -1.507 1.00 98.81 162 GLU A CA 1
ATOM 1334 C C . GLU A 1 162 ? -11.801 9.739 -2.033 1.00 98.81 162 GLU A C 1
ATOM 1336 O O . GLU A 1 162 ? -11.571 9.750 -3.239 1.00 98.81 162 GLU A O 1
ATOM 1341 N N . ILE A 1 163 ? -10.967 9.167 -1.155 1.00 98.81 163 ILE A N 1
ATOM 1342 C CA . ILE A 1 163 ? -9.711 8.519 -1.567 1.00 98.81 163 ILE A CA 1
ATOM 1343 C C . ILE A 1 163 ? -10.001 7.312 -2.469 1.00 98.81 163 ILE A C 1
ATOM 1345 O O . ILE A 1 163 ? -9.313 7.112 -3.465 1.00 98.81 163 ILE A O 1
ATOM 1349 N N . TRP A 1 164 ? -11.017 6.506 -2.142 1.00 98.69 164 TRP A N 1
ATOM 1350 C CA . TRP A 1 164 ? -11.399 5.374 -2.990 1.00 98.69 164 TRP A CA 1
ATOM 1351 C C . TRP A 1 164 ? -11.841 5.828 -4.378 1.00 98.69 164 TRP A C 1
ATOM 1353 O O . TRP A 1 164 ? -11.383 5.271 -5.371 1.00 98.69 164 TRP A O 1
ATOM 1363 N N . GLN A 1 165 ? -12.696 6.849 -4.448 1.00 98.69 165 GLN A N 1
ATOM 1364 C CA . GLN A 1 165 ? -13.168 7.388 -5.717 1.00 98.69 165 GLN A CA 1
ATOM 1365 C C . GLN A 1 165 ? -11.999 7.915 -6.560 1.00 98.69 165 GLN A C 1
ATOM 1367 O O . GLN A 1 165 ? -11.915 7.616 -7.746 1.00 98.69 165 GLN A O 1
ATOM 1372 N N . ASP A 1 166 ? -11.047 8.612 -5.934 1.00 98.81 166 ASP A N 1
ATOM 1373 C CA . ASP A 1 166 ? -9.829 9.085 -6.595 1.00 98.81 166 ASP A CA 1
ATOM 1374 C C . ASP A 1 166 ? -8.984 7.937 -7.175 1.00 98.81 166 ASP A C 1
ATOM 1376 O O . ASP A 1 166 ? -8.554 8.020 -8.326 1.00 98.81 166 ASP A O 1
ATOM 1380 N N . ILE A 1 167 ? -8.790 6.847 -6.425 1.00 98.75 167 ILE A N 1
ATOM 1381 C CA . ILE A 1 167 ? -8.098 5.643 -6.917 1.00 98.75 167 ILE A CA 1
ATOM 1382 C C . ILE A 1 167 ? -8.879 5.017 -8.072 1.00 98.75 167 ILE A C 1
ATOM 1384 O O . ILE A 1 167 ? -8.306 4.701 -9.112 1.00 98.75 167 ILE A O 1
ATOM 1388 N N . TYR A 1 168 ? -10.186 4.833 -7.901 1.00 98.19 168 TYR A N 1
ATOM 1389 C CA . TYR A 1 168 ? -11.039 4.180 -8.887 1.00 98.19 168 TYR A CA 1
ATOM 1390 C C . TYR A 1 168 ? -11.039 4.914 -10.234 1.00 98.19 168 TYR A C 1
ATOM 1392 O O . TYR A 1 168 ? -11.028 4.261 -11.282 1.00 98.19 168 TYR A O 1
ATOM 1400 N N . ASP A 1 169 ? -11.018 6.247 -10.202 1.00 98.00 169 ASP A N 1
ATOM 1401 C CA . ASP A 1 169 ? -11.071 7.088 -11.395 1.00 98.00 169 ASP A CA 1
ATOM 1402 C C . ASP A 1 169 ? -9.697 7.275 -12.053 1.00 98.00 169 ASP A C 1
ATOM 1404 O O . ASP A 1 169 ? -9.617 7.309 -13.279 1.00 98.00 169 ASP A O 1
ATOM 1408 N N . ASN A 1 170 ? -8.615 7.379 -11.271 1.00 98.62 170 ASN A N 1
ATOM 1409 C CA . ASN A 1 170 ? -7.310 7.811 -11.793 1.00 98.62 170 ASN A CA 1
ATOM 1410 C C . ASN A 1 170 ? -6.233 6.718 -11.854 1.00 98.62 170 ASN A C 1
ATOM 1412 O O . ASN A 1 170 ? -5.260 6.868 -12.597 1.00 98.62 170 ASN A O 1
ATOM 1416 N N . ALA A 1 171 ? -6.363 5.637 -11.078 1.00 98.38 171 ALA A N 1
ATOM 1417 C CA . ALA A 1 171 ? -5.381 4.548 -11.078 1.00 98.38 171 ALA A CA 1
ATOM 1418 C C . ALA A 1 171 ? -5.596 3.550 -12.221 1.00 98.38 171 ALA A C 1
ATOM 1420 O O . ALA A 1 171 ? -4.689 2.789 -12.554 1.00 98.38 171 ALA A O 1
ATOM 1421 N N . TRP A 1 172 ? -6.807 3.503 -12.780 1.00 98.44 172 TRP A N 1
ATOM 1422 C CA . TRP A 1 172 ? -7.150 2.617 -13.885 1.00 98.44 172 TRP A CA 1
ATOM 1423 C C . TRP A 1 172 ? -6.685 3.206 -15.216 1.00 98.44 172 TRP A C 1
ATOM 1425 O O . TRP A 1 172 ? -6.956 4.366 -15.520 1.00 98.44 172 TRP A O 1
ATOM 1435 N N . ASN A 1 173 ? -6.024 2.392 -16.035 1.00 98.50 173 ASN A N 1
ATOM 1436 C CA . ASN A 1 173 ? -5.638 2.764 -17.389 1.00 98.50 173 ASN A CA 1
ATOM 1437 C C . ASN A 1 173 ? -6.412 1.913 -18.402 1.00 98.50 173 ASN A C 1
ATOM 1439 O O . ASN A 1 173 ? -6.211 0.702 -18.469 1.00 98.50 173 ASN A O 1
ATOM 1443 N N . ASP A 1 174 ? -7.271 2.538 -19.211 1.00 97.56 174 ASP A N 1
ATOM 1444 C CA . ASP A 1 174 ? -8.111 1.829 -20.190 1.00 97.56 174 ASP A CA 1
ATOM 1445 C C . ASP A 1 174 ? -7.324 1.175 -21.333 1.00 97.56 174 ASP A C 1
ATOM 1447 O O . ASP A 1 174 ? -7.778 0.176 -21.886 1.00 97.56 174 ASP A O 1
ATOM 1451 N N . GLU A 1 175 ? -6.154 1.709 -21.691 1.00 97.00 175 GLU A N 1
ATOM 1452 C CA . GLU A 1 175 ? -5.319 1.135 -22.753 1.00 97.00 175 GLU A CA 1
ATOM 1453 C C . GLU A 1 175 ? -4.631 -0.148 -22.283 1.00 97.00 175 GLU A C 1
ATOM 1455 O O . GLU A 1 175 ? -4.566 -1.126 -23.024 1.00 97.00 175 GLU A O 1
ATOM 1460 N N . VAL A 1 176 ? -4.143 -0.144 -21.041 1.00 97.00 176 VAL A N 1
ATOM 1461 C CA . VAL A 1 176 ? -3.514 -1.317 -20.416 1.00 97.00 176 VAL A CA 1
ATOM 1462 C C . VAL A 1 176 ? -4.571 -2.303 -19.910 1.00 97.00 176 VAL A C 1
ATOM 1464 O O . VAL A 1 176 ? -4.325 -3.503 -19.845 1.00 97.00 176 VAL A O 1
ATOM 1467 N N . GLY A 1 177 ? -5.762 -1.811 -19.561 1.00 98.00 177 GLY A N 1
ATOM 1468 C CA . GLY A 1 177 ? -6.830 -2.610 -18.971 1.00 98.00 177 GLY A CA 1
ATOM 1469 C C . GLY A 1 177 ? -6.506 -3.081 -17.552 1.00 98.00 177 GLY A C 1
ATOM 1470 O O . GLY A 1 177 ? -6.882 -4.194 -17.191 1.00 98.00 177 GLY A O 1
ATOM 1471 N N . ALA A 1 178 ? -5.804 -2.263 -16.764 1.00 98.69 178 ALA A N 1
ATOM 1472 C CA . ALA A 1 178 ? -5.367 -2.593 -15.407 1.00 98.69 178 ALA A CA 1
ATOM 1473 C C . ALA A 1 178 ? -5.222 -1.341 -14.528 1.00 98.69 178 ALA A C 1
ATOM 1475 O O . ALA A 1 178 ? -5.092 -0.220 -15.030 1.00 98.69 178 ALA A O 1
ATOM 1476 N N . TYR A 1 179 ? -5.183 -1.540 -13.208 1.00 98.75 179 TYR A N 1
ATOM 1477 C CA . TYR A 1 179 ? -4.622 -0.549 -12.295 1.00 98.75 179 TYR A CA 1
ATOM 1478 C C . TYR A 1 179 ? -3.098 -0.487 -12.480 1.00 98.75 179 TYR A C 1
ATOM 1480 O O . TYR A 1 179 ? -2.420 -1.513 -12.415 1.00 98.75 179 TYR A O 1
ATOM 1488 N N . THR A 1 180 ? -2.558 0.706 -12.725 1.00 98.50 180 THR A N 1
ATOM 1489 C CA . THR A 1 180 ? -1.136 0.901 -13.058 1.00 98.50 180 THR A CA 1
ATOM 1490 C C . THR A 1 180 ? -0.327 1.403 -11.861 1.00 98.50 180 THR A C 1
ATOM 1492 O O . THR A 1 180 ? -0.868 1.705 -10.797 1.00 98.50 180 THR A O 1
ATOM 1495 N N . GLN A 1 181 ? 0.997 1.476 -12.010 1.00 98.12 181 GLN A N 1
ATOM 1496 C CA . GLN A 1 181 ? 1.955 1.892 -10.981 1.00 98.12 181 GLN A CA 1
ATOM 1497 C C . GLN A 1 181 ? 1.618 3.260 -10.377 1.00 98.12 181 GLN A C 1
ATOM 1499 O O . GLN A 1 181 ? 1.731 3.474 -9.168 1.00 98.12 181 GLN A O 1
ATOM 1504 N N . SER A 1 182 ? 1.231 4.206 -11.229 1.00 98.00 182 SER A N 1
ATOM 1505 C CA . SER A 1 182 ? 0.931 5.582 -10.851 1.00 98.00 182 SER A CA 1
ATOM 1506 C C . SER A 1 182 ? -0.060 6.202 -11.825 1.00 98.00 182 SER A C 1
ATOM 1508 O O . SER A 1 182 ? -0.160 5.772 -12.976 1.00 98.00 182 SER A O 1
ATOM 1510 N N . TYR A 1 183 ? -0.778 7.225 -11.368 1.00 98.19 183 TYR A N 1
ATOM 1511 C CA . TYR A 1 183 ? -1.829 7.862 -12.160 1.00 98.19 183 TYR A CA 1
ATOM 1512 C C . TYR A 1 183 ? -1.295 8.375 -13.499 1.00 98.19 183 TYR A C 1
ATOM 1514 O O . TYR A 1 183 ? -0.253 9.029 -13.560 1.00 98.19 183 TYR A O 1
ATOM 1522 N N . GLY A 1 184 ? -2.023 8.071 -14.574 1.00 96.38 184 GLY A N 1
ATOM 1523 C CA . GLY A 1 184 ? -1.659 8.451 -15.941 1.00 96.38 184 GLY A CA 1
ATOM 1524 C C . GLY A 1 184 ? -0.503 7.655 -16.561 1.00 96.38 184 GLY A C 1
ATOM 1525 O O . GLY A 1 184 ? -0.240 7.829 -17.751 1.00 96.38 184 GLY A O 1
ATOM 1526 N N . SER A 1 185 ? 0.167 6.768 -15.814 1.00 95.62 185 SER A N 1
ATOM 1527 C CA . SER A 1 185 ? 1.173 5.860 -16.374 1.00 95.62 185 SER A CA 1
ATOM 1528 C C . SER A 1 185 ? 0.529 4.604 -16.980 1.00 95.62 185 SER A C 1
ATOM 1530 O O . SER A 1 185 ? -0.592 4.222 -16.630 1.00 95.62 185 SER A O 1
ATOM 1532 N N . LYS A 1 186 ? 1.263 3.964 -17.896 1.00 97.44 186 LYS A N 1
ATOM 1533 C CA . LYS A 1 186 ? 0.995 2.617 -18.426 1.00 97.44 186 LYS A CA 1
ATOM 1534 C C . LYS A 1 186 ? 1.816 1.532 -17.724 1.00 97.44 186 LYS A C 1
ATOM 1536 O O . LYS A 1 186 ? 1.567 0.352 -17.940 1.00 97.44 186 LYS A O 1
ATOM 1541 N N . ASP A 1 187 ? 2.792 1.924 -16.910 1.00 97.44 187 ASP A N 1
ATOM 1542 C CA . ASP A 1 187 ? 3.693 0.997 -16.234 1.00 97.44 187 ASP A CA 1
ATOM 1543 C C . ASP A 1 187 ? 2.921 0.178 -15.198 1.00 97.44 187 ASP A C 1
ATOM 1545 O O . ASP A 1 187 ? 2.153 0.730 -14.408 1.00 97.44 187 ASP A O 1
ATOM 1549 N N . LEU A 1 188 ? 3.127 -1.136 -15.181 1.00 98.31 188 LEU A N 1
ATOM 1550 C CA . LEU A 1 188 ? 2.552 -2.028 -14.177 1.00 98.31 188 LEU A CA 1
ATOM 1551 C C . LEU A 1 188 ? 3.489 -2.179 -12.979 1.00 98.31 188 LEU A C 1
ATOM 1553 O O . LEU A 1 188 ? 4.711 -2.114 -13.113 1.00 98.31 188 LEU A O 1
ATOM 1557 N N . ASP A 1 189 ? 2.905 -2.424 -11.806 1.00 98.19 189 ASP A N 1
ATOM 1558 C CA . ASP A 1 189 ? 3.652 -2.590 -10.562 1.00 98.19 189 ASP A CA 1
ATOM 1559 C C . ASP A 1 189 ? 3.051 -3.695 -9.694 1.00 98.19 189 ASP A C 1
ATOM 1561 O O . ASP A 1 189 ? 1.854 -3.705 -9.407 1.00 98.19 189 ASP A O 1
ATOM 1565 N N . ALA A 1 190 ? 3.894 -4.614 -9.234 1.00 98.38 190 ALA A N 1
ATOM 1566 C CA . ALA A 1 190 ? 3.478 -5.752 -8.428 1.00 98.38 190 ALA A CA 1
ATOM 1567 C C . ALA A 1 190 ? 2.868 -5.351 -7.074 1.00 98.38 190 ALA A C 1
ATOM 1569 O O . ALA A 1 190 ? 2.099 -6.124 -6.507 1.00 98.38 190 ALA A O 1
ATOM 1570 N N . SER A 1 191 ? 3.170 -4.162 -6.538 1.00 98.31 191 SER A N 1
ATOM 1571 C CA . SER A 1 191 ? 2.550 -3.676 -5.295 1.00 98.31 191 SER A CA 1
ATOM 1572 C C . SER A 1 191 ? 1.041 -3.441 -5.432 1.00 98.31 191 SER A C 1
ATOM 1574 O O . SER A 1 191 ? 0.315 -3.542 -4.445 1.00 98.31 191 SER A O 1
ATOM 1576 N N . VAL A 1 192 ? 0.533 -3.219 -6.651 1.00 98.56 192 VAL A N 1
ATOM 1577 C CA . VAL A 1 192 ? -0.903 -3.034 -6.928 1.00 98.56 192 VAL A CA 1
ATOM 1578 C C . VAL A 1 192 ? -1.707 -4.308 -6.633 1.00 98.56 192 VAL A C 1
ATOM 1580 O O . VAL A 1 192 ? -2.872 -4.237 -6.245 1.00 98.56 192 VAL A O 1
ATOM 1583 N N . LEU A 1 193 ? -1.075 -5.485 -6.690 1.00 98.62 193 LEU A N 1
ATOM 1584 C CA . LEU A 1 193 ? -1.697 -6.753 -6.293 1.00 98.62 193 LEU A CA 1
ATOM 1585 C C . LEU A 1 193 ? -2.207 -6.735 -4.842 1.00 98.62 193 LEU A C 1
ATOM 1587 O O . LEU A 1 193 ? -3.182 -7.409 -4.519 1.00 98.62 193 LEU A O 1
ATOM 1591 N N . LEU A 1 194 ? -1.592 -5.932 -3.968 1.00 98.50 194 LEU A N 1
ATOM 1592 C CA . LEU A 1 194 ? -1.938 -5.855 -2.549 1.00 98.50 194 LEU A CA 1
ATOM 1593 C C . LEU A 1 194 ? -3.254 -5.112 -2.267 1.00 98.50 194 LEU A C 1
ATOM 1595 O O . LEU A 1 194 ? -3.713 -5.131 -1.125 1.00 98.50 194 LEU A O 1
ATOM 1599 N N . MET A 1 195 ? -3.882 -4.485 -3.271 1.00 98.25 195 MET A N 1
ATOM 1600 C CA . MET A 1 195 ? -5.162 -3.782 -3.107 1.00 98.25 195 MET A CA 1
ATOM 1601 C C . MET A 1 195 ? -6.244 -4.660 -2.465 1.00 98.25 195 MET A C 1
ATOM 1603 O O . MET A 1 195 ? -6.942 -4.200 -1.559 1.00 98.25 195 MET A O 1
ATOM 1607 N N . GLU A 1 196 ? -6.355 -5.923 -2.891 1.00 98.12 196 GLU A N 1
ATOM 1608 C CA . GLU A 1 196 ? -7.299 -6.889 -2.308 1.00 98.12 196 GLU A CA 1
ATOM 1609 C C . GLU A 1 196 ? -6.940 -7.207 -0.862 1.00 98.12 196 GLU A C 1
ATOM 1611 O O . GLU A 1 196 ? -7.797 -7.175 0.016 1.00 98.12 196 GLU A O 1
ATOM 1616 N N . SER A 1 197 ? -5.663 -7.464 -0.587 1.00 96.50 197 SER A N 1
ATOM 1617 C CA . SER A 1 197 ? -5.239 -7.930 0.733 1.00 96.50 197 SER A CA 1
ATOM 1618 C C . SER A 1 197 ? -5.353 -6.844 1.805 1.00 96.50 197 SER A C 1
ATOM 1620 O O . SER A 1 197 ? -5.566 -7.158 2.976 1.00 96.50 197 SER A O 1
ATOM 1622 N N . TYR A 1 198 ? -5.302 -5.567 1.415 1.00 97.88 198 TYR A N 1
ATOM 1623 C CA . TYR A 1 198 ? -5.654 -4.448 2.294 1.00 97.88 198 TYR A CA 1
ATOM 1624 C C . TYR A 1 198 ? -7.169 -4.182 2.386 1.00 97.88 198 TYR A C 1
ATOM 1626 O O . TYR A 1 198 ? -7.614 -3.486 3.307 1.00 97.88 198 TYR A O 1
ATOM 1634 N N . GLY A 1 199 ? -7.974 -4.801 1.520 1.00 96.75 199 GLY A N 1
ATOM 1635 C CA . GLY A 1 199 ? -9.437 -4.719 1.506 1.00 96.75 199 GLY A CA 1
ATOM 1636 C C . GLY A 1 199 ? -9.989 -3.543 0.703 1.00 96.75 199 GLY A C 1
ATOM 1637 O O . GLY A 1 199 ? -11.138 -3.166 0.909 1.00 96.75 199 GLY A O 1
ATOM 1638 N N . CYS A 1 200 ? -9.175 -2.939 -0.166 1.00 95.56 200 CYS A N 1
ATOM 1639 C CA . CYS A 1 200 ? -9.568 -1.794 -0.989 1.00 95.56 200 CYS A CA 1
ATOM 1640 C C . CYS A 1 200 ? -10.475 -2.220 -2.158 1.00 95.56 200 CYS A C 1
ATOM 1642 O O . CYS A 1 200 ? -11.362 -1.473 -2.558 1.00 95.56 200 CYS A O 1
ATOM 1644 N N . VAL A 1 201 ? -10.281 -3.445 -2.660 1.00 97.31 201 VAL A N 1
ATOM 1645 C CA . VAL A 1 201 ? -11.080 -4.072 -3.726 1.00 97.31 201 VAL A CA 1
ATOM 1646 C C . VAL A 1 201 ? -11.458 -5.497 -3.350 1.00 97.31 201 VAL A C 1
ATOM 1648 O O . VAL A 1 201 ? -10.719 -6.169 -2.629 1.00 97.31 201 VAL A 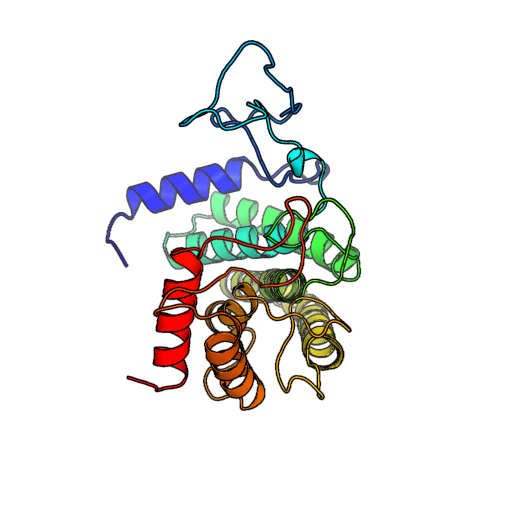O 1
ATOM 1651 N N . ASP A 1 202 ? -12.600 -5.963 -3.851 1.00 97.81 202 ASP A N 1
ATOM 1652 C CA . ASP A 1 202 ? -12.989 -7.368 -3.741 1.00 97.81 202 ASP A CA 1
ATOM 1653 C C . ASP A 1 202 ? -12.204 -8.221 -4.748 1.00 97.81 202 ASP A C 1
ATOM 1655 O O . ASP A 1 202 ? -11.940 -7.794 -5.872 1.00 97.81 202 ASP A O 1
ATOM 1659 N N . ALA A 1 203 ? -11.860 -9.452 -4.372 1.00 97.69 203 ALA A N 1
ATOM 1660 C CA . ALA A 1 203 ? -11.133 -10.369 -5.247 1.00 97.69 203 ALA A CA 1
ATOM 1661 C C . ALA A 1 203 ? -11.905 -10.735 -6.531 1.00 97.69 203 ALA A C 1
ATOM 1663 O O . ALA A 1 203 ? -11.302 -11.187 -7.500 1.00 97.69 203 ALA A O 1
ATOM 1664 N N . LYS A 1 204 ? -13.235 -10.587 -6.543 1.00 97.81 204 LYS A N 1
ATOM 1665 C CA . LYS A 1 204 ? -14.096 -10.834 -7.707 1.00 97.81 204 LYS A CA 1
ATOM 1666 C C . LYS A 1 204 ? -14.401 -9.572 -8.513 1.00 97.81 204 LYS A C 1
ATOM 1668 O O . LYS A 1 204 ? -15.147 -9.656 -9.485 1.00 97.81 204 LYS A O 1
ATOM 1673 N N . ASP A 1 205 ? -13.835 -8.425 -8.139 1.00 98.38 205 ASP A N 1
ATOM 1674 C CA . ASP A 1 205 ? -13.931 -7.211 -8.942 1.00 98.38 205 ASP A CA 1
ATOM 1675 C C . ASP A 1 205 ? -13.271 -7.418 -10.318 1.00 98.38 205 ASP A C 1
ATOM 1677 O O . ASP A 1 205 ? -12.137 -7.890 -10.429 1.00 98.38 205 ASP A O 1
ATOM 1681 N N . GLU A 1 206 ? -13.985 -7.055 -11.386 1.00 98.12 206 GLU A N 1
ATOM 1682 C CA . GLU A 1 206 ? -13.528 -7.286 -12.759 1.00 98.12 206 GLU A CA 1
ATOM 1683 C C . GLU A 1 206 ? -12.235 -6.528 -13.097 1.00 98.12 206 GLU A C 1
ATOM 1685 O O . GLU A 1 206 ? -11.400 -7.041 -13.846 1.00 98.12 206 GLU A O 1
ATOM 1690 N N . ARG A 1 207 ? -12.049 -5.311 -12.564 1.00 98.50 207 ARG A N 1
ATOM 1691 C CA . ARG A 1 207 ? -10.824 -4.525 -12.774 1.00 98.50 207 ARG A CA 1
ATOM 1692 C C . ARG A 1 207 ? -9.661 -5.149 -12.019 1.00 98.50 207 ARG A C 1
ATOM 1694 O O . ARG A 1 207 ? -8.556 -5.217 -12.561 1.00 98.50 207 ARG A O 1
ATOM 1701 N N . TYR A 1 208 ? -9.894 -5.651 -10.808 1.00 98.69 208 TYR A N 1
ATOM 1702 C CA . TYR A 1 208 ? -8.852 -6.340 -10.051 1.00 98.69 208 TYR A CA 1
ATOM 1703 C C . TYR A 1 208 ? -8.409 -7.640 -10.736 1.00 98.69 208 TYR A C 1
ATOM 1705 O O . TYR A 1 208 ? -7.213 -7.820 -10.945 1.00 98.69 208 TYR A O 1
ATOM 1713 N N . ILE A 1 209 ? -9.338 -8.487 -11.197 1.00 98.75 209 ILE A N 1
ATOM 1714 C CA . ILE A 1 209 ? -9.001 -9.716 -11.946 1.00 98.75 209 ILE A CA 1
ATOM 1715 C C . ILE A 1 209 ? -8.149 -9.390 -13.181 1.00 98.75 209 ILE A C 1
ATOM 1717 O O . ILE A 1 209 ? -7.101 -9.999 -13.396 1.00 98.75 209 ILE A O 1
ATOM 1721 N N . LYS A 1 210 ? -8.559 -8.389 -13.973 1.00 98.69 210 LYS A N 1
ATOM 1722 C CA . LYS A 1 210 ? -7.782 -7.937 -15.138 1.00 98.69 210 LYS A CA 1
ATOM 1723 C C . LYS A 1 210 ? -6.390 -7.444 -14.750 1.00 98.69 210 LYS A C 1
ATOM 1725 O O . LYS A 1 210 ? -5.425 -7.752 -15.440 1.00 98.69 210 LYS A O 1
ATOM 1730 N N . THR A 1 211 ? -6.281 -6.735 -13.629 1.00 98.75 211 THR A N 1
ATOM 1731 C CA . THR A 1 211 ? -5.001 -6.249 -13.102 1.00 98.75 211 THR A CA 1
ATOM 1732 C C . THR A 1 211 ? -4.074 -7.400 -12.714 1.00 98.75 211 THR A C 1
ATOM 1734 O O . THR A 1 211 ? -2.901 -7.370 -13.074 1.00 98.75 211 THR A O 1
ATOM 1737 N N . VAL A 1 212 ? -4.586 -8.431 -12.029 1.00 98.62 212 VAL A N 1
ATOM 1738 C CA . VAL A 1 212 ? -3.799 -9.621 -11.660 1.00 98.62 212 VAL A CA 1
ATOM 1739 C C . VAL A 1 212 ? -3.256 -10.311 -12.910 1.00 98.62 212 VAL A C 1
ATOM 1741 O O . VAL A 1 212 ? -2.057 -10.574 -12.978 1.00 98.62 212 VAL A O 1
ATOM 1744 N N . ASN A 1 213 ? -4.104 -10.524 -13.919 1.00 98.44 213 ASN A N 1
ATOM 1745 C CA . ASN A 1 213 ? -3.700 -11.158 -15.175 1.00 98.44 213 ASN A CA 1
ATOM 1746 C C . ASN A 1 213 ? -2.670 -10.316 -15.942 1.00 98.44 213 ASN A C 1
ATOM 1748 O O . ASN A 1 213 ? -1.625 -10.835 -16.320 1.00 98.44 213 ASN A O 1
ATOM 1752 N N . ALA A 1 214 ? -2.902 -9.007 -16.090 1.00 98.44 214 ALA A N 1
ATOM 1753 C CA . ALA A 1 214 ? -1.974 -8.109 -16.779 1.00 98.44 214 ALA A CA 1
ATOM 1754 C C . ALA A 1 214 ? -0.596 -8.057 -16.097 1.00 98.44 214 ALA A C 1
ATOM 1756 O O . ALA A 1 214 ? 0.435 -8.083 -16.765 1.00 98.44 214 ALA A O 1
ATOM 1757 N N . ILE A 1 215 ? -0.561 -8.026 -14.759 1.00 98.31 215 ILE A N 1
ATOM 1758 C CA . ILE A 1 215 ? 0.688 -8.093 -13.989 1.00 98.31 215 ILE A CA 1
ATOM 1759 C C . ILE A 1 215 ? 1.384 -9.445 -14.183 1.00 98.31 215 ILE A C 1
ATOM 1761 O O . ILE A 1 215 ? 2.606 -9.481 -14.315 1.00 98.31 215 ILE A O 1
ATOM 1765 N N . GLY A 1 216 ? 0.630 -10.543 -14.213 1.00 97.44 216 GLY A N 1
ATOM 1766 C CA . GLY A 1 216 ? 1.155 -11.876 -14.497 1.00 97.44 216 GLY A CA 1
ATOM 1767 C C . GLY A 1 216 ? 1.822 -11.966 -15.867 1.00 97.44 216 GLY A C 1
ATOM 1768 O O . GLY A 1 216 ? 2.962 -12.419 -15.961 1.00 97.44 216 GLY A O 1
ATOM 1769 N N . ASP A 1 217 ? 1.139 -11.486 -16.904 1.00 96.88 217 ASP A N 1
ATOM 1770 C CA . ASP A 1 217 ? 1.618 -11.522 -18.287 1.00 96.88 217 ASP A CA 1
ATOM 1771 C C . ASP A 1 217 ? 2.846 -10.623 -18.492 1.00 96.88 217 ASP A C 1
ATOM 1773 O O . ASP A 1 217 ? 3.827 -11.030 -19.117 1.00 96.88 217 ASP A O 1
ATOM 1777 N N . GLU A 1 218 ? 2.820 -9.409 -17.937 1.00 96.56 218 GLU A N 1
ATOM 1778 C CA . GLU A 1 218 ? 3.857 -8.411 -18.195 1.00 96.56 218 GLU A CA 1
ATOM 1779 C C . GLU A 1 218 ? 5.043 -8.524 -17.238 1.00 96.56 218 GLU A C 1
ATOM 1781 O O . GLU A 1 218 ? 6.179 -8.332 -17.660 1.00 96.56 218 GLU A O 1
ATOM 1786 N N . LEU A 1 219 ? 4.842 -8.818 -15.950 1.00 97.25 219 LEU A N 1
ATOM 1787 C CA . LEU A 1 219 ? 5.916 -8.768 -14.945 1.00 97.25 219 LEU A CA 1
ATOM 1788 C C . LEU A 1 219 ? 6.516 -10.135 -14.605 1.00 97.25 219 LEU A C 1
ATOM 1790 O O . LEU A 1 219 ? 7.520 -10.175 -13.891 1.00 97.25 219 LEU A O 1
ATOM 1794 N N . SER A 1 220 ? 5.962 -11.243 -15.098 1.00 95.94 220 SER A N 1
ATOM 1795 C CA . SER A 1 220 ? 6.540 -12.573 -14.879 1.00 95.94 220 SER A CA 1
ATOM 1796 C C . SER A 1 220 ? 7.736 -12.841 -15.797 1.00 95.94 220 SER A C 1
ATOM 1798 O O . SER A 1 220 ? 7.779 -12.435 -16.959 1.00 95.94 220 SER A O 1
ATOM 1800 N N . ASN A 1 221 ? 8.725 -13.554 -15.266 1.00 93.00 221 ASN A N 1
ATOM 1801 C CA . ASN A 1 221 ? 9.823 -14.155 -16.008 1.00 93.00 221 ASN A CA 1
ATOM 1802 C C . ASN A 1 221 ? 10.192 -15.493 -15.364 1.00 93.00 221 ASN A C 1
ATOM 1804 O O . ASN A 1 221 ? 10.662 -15.527 -14.226 1.00 93.00 221 ASN A O 1
ATOM 1808 N N . ASP A 1 222 ? 9.957 -16.591 -16.084 1.00 90.62 222 ASP A N 1
ATOM 1809 C CA . ASP A 1 222 ? 10.162 -17.967 -15.607 1.00 90.62 222 ASP A CA 1
ATOM 1810 C C . ASP A 1 222 ? 9.490 -18.256 -14.247 1.00 90.62 222 ASP A C 1
ATOM 1812 O O . ASP A 1 222 ? 10.043 -18.929 -13.377 1.00 90.62 222 ASP A O 1
ATOM 1816 N N . GLY A 1 223 ? 8.280 -17.718 -14.047 1.00 88.94 223 GLY A N 1
ATOM 1817 C CA . GLY A 1 223 ? 7.489 -17.906 -12.824 1.00 88.94 223 GLY A CA 1
ATOM 1818 C C . GLY A 1 223 ? 7.890 -17.002 -11.654 1.00 88.94 223 GLY A C 1
ATOM 1819 O O . GLY A 1 223 ? 7.345 -17.138 -10.558 1.00 88.94 223 GLY A O 1
ATOM 1820 N N . LEU A 1 224 ? 8.825 -16.072 -11.861 1.00 95.62 224 LEU A N 1
ATOM 1821 C CA . LEU A 1 224 ? 9.222 -15.073 -10.873 1.00 95.62 224 LEU A CA 1
ATOM 1822 C C . LEU A 1 224 ? 8.794 -13.676 -11.322 1.00 95.62 224 LEU A C 1
ATOM 1824 O O . LEU A 1 224 ? 8.962 -13.324 -12.484 1.00 95.62 224 LEU A O 1
ATOM 1828 N N . LEU A 1 225 ? 8.283 -12.859 -10.399 1.00 96.69 225 LEU A N 1
ATOM 1829 C CA . LEU A 1 225 ? 7.817 -11.511 -10.726 1.00 96.69 225 LEU A CA 1
ATOM 1830 C C . LEU A 1 225 ? 8.895 -10.448 -10.517 1.00 96.69 225 LEU A C 1
ATOM 1832 O O . LEU A 1 225 ? 9.574 -10.420 -9.486 1.00 96.69 225 LEU A O 1
ATOM 1836 N N . TYR A 1 226 ? 8.993 -9.514 -11.458 1.00 96.88 226 TYR A N 1
ATOM 1837 C CA . TYR A 1 226 ? 9.629 -8.217 -11.234 1.00 96.88 226 TYR A CA 1
ATOM 1838 C C . TYR A 1 226 ? 8.760 -7.318 -10.341 1.00 96.88 226 TYR A C 1
ATOM 1840 O O . TYR A 1 226 ? 7.556 -7.528 -10.205 1.00 96.88 226 TYR A O 1
ATOM 1848 N N . ARG A 1 227 ? 9.370 -6.280 -9.750 1.00 96.31 227 ARG A N 1
ATOM 1849 C CA . ARG A 1 227 ? 8.620 -5.186 -9.099 1.00 96.31 227 ARG A CA 1
ATOM 1850 C C . ARG A 1 227 ? 7.793 -4.415 -10.133 1.00 96.31 227 ARG A C 1
ATOM 1852 O O . ARG A 1 227 ? 6.612 -4.175 -9.929 1.00 96.31 227 ARG A O 1
ATOM 1859 N N . TYR A 1 228 ? 8.459 -4.061 -11.225 1.00 95.62 228 TYR A N 1
ATOM 1860 C CA . TYR A 1 228 ? 8.007 -3.335 -12.410 1.00 95.62 228 TYR A CA 1
ATOM 1861 C C . TYR A 1 228 ? 9.072 -3.545 -13.507 1.00 95.62 228 TYR A C 1
ATOM 1863 O O . TYR A 1 228 ? 10.118 -4.138 -13.224 1.00 95.62 228 TYR A O 1
ATOM 1871 N N . LYS A 1 229 ? 8.834 -3.080 -14.742 1.00 94.06 229 LYS A N 1
ATOM 1872 C CA . LYS A 1 229 ? 9.783 -3.204 -15.874 1.00 94.06 229 LYS A CA 1
ATOM 1873 C C . LYS A 1 229 ? 10.241 -1.873 -16.491 1.00 94.06 229 LYS A C 1
ATOM 1875 O O . LYS A 1 229 ? 11.101 -1.893 -17.366 1.00 94.06 229 LYS A O 1
ATOM 1880 N N . ASN A 1 230 ? 9.715 -0.733 -16.044 1.00 93.00 230 ASN A N 1
ATOM 1881 C CA . ASN A 1 230 ? 10.192 0.584 -16.473 1.00 93.00 230 ASN A CA 1
ATOM 1882 C C . ASN A 1 230 ? 11.579 0.911 -15.892 1.00 93.00 230 ASN A C 1
ATOM 1884 O O . ASN A 1 230 ? 11.990 0.330 -14.887 1.00 93.00 230 ASN A O 1
ATOM 1888 N N . GLU A 1 231 ? 12.292 1.850 -16.522 1.00 89.06 231 GLU A N 1
ATOM 1889 C CA . GLU A 1 231 ? 13.569 2.352 -16.003 1.00 89.06 231 GLU A CA 1
ATOM 1890 C C . GLU A 1 231 ? 13.373 3.065 -14.656 1.00 89.06 231 GLU A C 1
ATOM 1892 O O . GLU A 1 231 ? 12.441 3.859 -14.492 1.00 89.06 231 GLU A O 1
ATOM 1897 N N . ASP A 1 232 ? 14.265 2.775 -13.705 1.00 86.19 232 ASP A N 1
ATOM 1898 C CA . ASP A 1 232 ? 14.381 3.458 -12.415 1.00 86.19 232 ASP A CA 1
ATOM 1899 C C . ASP A 1 232 ? 15.750 4.158 -12.273 1.00 86.19 232 ASP A C 1
ATOM 1901 O O . ASP A 1 232 ? 16.529 4.268 -13.224 1.00 86.19 232 ASP A O 1
ATOM 1905 N N . ASP A 1 233 ? 16.071 4.630 -11.066 1.00 83.12 233 ASP A N 1
ATOM 1906 C CA . ASP A 1 233 ? 17.343 5.300 -10.753 1.00 83.12 233 ASP A CA 1
ATOM 1907 C C . ASP A 1 233 ? 18.595 4.424 -10.976 1.00 83.12 233 ASP A C 1
ATOM 1909 O O . ASP A 1 233 ? 19.726 4.918 -10.932 1.00 83.12 233 ASP A O 1
ATOM 1913 N N . PHE A 1 234 ? 18.402 3.123 -11.188 1.00 82.81 234 PHE A N 1
ATOM 1914 C CA . PHE A 1 234 ? 19.417 2.101 -11.418 1.00 82.81 234 PHE A CA 1
ATOM 1915 C C . PHE A 1 234 ? 19.313 1.463 -12.817 1.00 82.81 234 PHE A C 1
ATOM 1917 O O . PHE A 1 234 ? 20.095 0.559 -13.128 1.00 82.81 234 PHE A O 1
ATOM 1924 N N . GLY A 1 235 ? 18.413 1.954 -13.677 1.00 86.06 235 GLY A N 1
ATOM 1925 C CA . GLY A 1 235 ? 18.178 1.465 -15.036 1.00 86.06 235 GLY A CA 1
ATOM 1926 C C . GLY A 1 235 ? 17.034 0.453 -15.121 1.00 86.06 235 GLY A C 1
ATOM 1927 O O . GLY A 1 235 ? 16.094 0.483 -14.332 1.00 86.06 235 GLY A O 1
ATOM 1928 N N . LEU A 1 236 ? 17.082 -0.442 -16.111 1.00 88.50 236 LEU A N 1
ATOM 1929 C CA . LEU A 1 236 ? 16.069 -1.489 -16.248 1.00 88.50 236 LEU A CA 1
ATOM 1930 C C . LEU A 1 236 ? 16.245 -2.575 -15.171 1.00 88.50 236 LEU A C 1
ATOM 1932 O O . LEU A 1 236 ? 17.358 -3.090 -14.993 1.00 88.50 236 LEU A O 1
ATOM 1936 N N . PRO A 1 237 ? 15.158 -2.995 -14.500 1.00 88.56 237 PRO A N 1
ATOM 1937 C CA . PRO A 1 237 ? 15.193 -4.101 -13.556 1.00 88.56 237 PRO A CA 1
ATOM 1938 C C . PRO A 1 237 ? 15.735 -5.383 -14.197 1.00 88.56 237 PRO A C 1
ATOM 1940 O O . PRO A 1 237 ? 15.210 -5.889 -15.185 1.00 88.56 237 PRO A O 1
ATOM 1943 N N . SER A 1 238 ? 16.789 -5.940 -13.604 1.00 86.50 238 SER A N 1
ATOM 1944 C CA . SER A 1 238 ? 17.452 -7.158 -14.097 1.00 86.50 238 SER A CA 1
ATOM 1945 C C . SER A 1 238 ? 17.128 -8.407 -13.279 1.00 86.50 238 SER A C 1
ATOM 1947 O O . SER A 1 238 ? 17.509 -9.509 -13.659 1.00 86.50 238 SER A O 1
ATOM 1949 N N . SER A 1 239 ? 16.443 -8.254 -12.143 1.00 89.56 239 SER A N 1
ATOM 1950 C CA . SER A 1 239 ? 16.141 -9.345 -11.213 1.00 89.56 239 SER A CA 1
ATOM 1951 C C . SER A 1 239 ? 14.694 -9.299 -10.737 1.00 89.56 239 SER A C 1
ATOM 1953 O O . SER A 1 239 ? 14.163 -8.231 -10.429 1.00 89.56 239 SER A O 1
ATOM 1955 N N . SER A 1 240 ? 14.084 -10.477 -10.622 1.00 92.62 240 SER A N 1
ATOM 1956 C CA . SER A 1 240 ? 12.801 -10.664 -9.946 1.00 92.62 240 SER A CA 1
ATOM 1957 C C . SER A 1 240 ? 12.913 -10.397 -8.445 1.00 92.62 240 SER A C 1
ATOM 1959 O O . SER A 1 240 ? 13.985 -10.583 -7.861 1.00 92.62 240 SER A O 1
ATOM 1961 N N . PHE A 1 241 ? 11.793 -10.089 -7.793 1.00 94.12 241 PHE A N 1
ATOM 1962 C CA . PHE A 1 241 ? 11.722 -9.967 -6.344 1.00 94.12 241 PHE A CA 1
ATOM 1963 C C . PHE A 1 241 ? 10.780 -11.022 -5.759 1.00 94.12 241 PHE A C 1
ATOM 1965 O O . PHE A 1 241 ? 9.577 -11.005 -5.999 1.00 94.12 241 PHE A O 1
ATOM 1972 N N . THR A 1 242 ? 11.324 -11.940 -4.954 1.00 95.50 242 THR A N 1
ATOM 1973 C CA . THR A 1 242 ? 10.590 -13.102 -4.420 1.00 95.50 242 THR A CA 1
ATOM 1974 C C . THR A 1 242 ? 9.279 -12.729 -3.725 1.00 95.50 242 THR A C 1
ATOM 1976 O O . THR A 1 242 ? 8.297 -13.459 -3.836 1.00 95.50 242 THR A O 1
ATOM 1979 N N . VAL A 1 243 ? 9.238 -11.592 -3.023 1.00 96.75 243 VAL A N 1
ATOM 1980 C CA . VAL A 1 243 ? 8.024 -11.141 -2.331 1.00 96.75 243 VAL A CA 1
ATOM 1981 C C . VAL A 1 243 ? 6.880 -10.841 -3.309 1.00 96.75 243 VAL A C 1
ATOM 1983 O O . VAL A 1 243 ? 5.743 -11.217 -3.039 1.00 96.75 243 VAL A O 1
ATOM 1986 N N . CYS A 1 244 ? 7.183 -10.276 -4.482 1.00 97.81 244 CYS A N 1
ATOM 1987 C CA . CYS A 1 244 ? 6.204 -9.992 -5.529 1.00 97.81 244 CYS A CA 1
ATOM 1988 C C . CYS A 1 244 ? 5.610 -11.283 -6.103 1.00 97.81 244 CYS A C 1
ATOM 1990 O O . CYS A 1 244 ? 4.407 -11.351 -6.337 1.00 97.81 244 CYS A O 1
ATOM 1992 N N . THR A 1 245 ? 6.419 -12.339 -6.243 1.00 97.56 245 THR A N 1
ATOM 1993 C CA . THR A 1 245 ? 5.921 -13.666 -6.632 1.00 97.56 245 THR A CA 1
ATOM 1994 C C . THR A 1 245 ? 4.912 -14.204 -5.616 1.00 97.56 245 THR A C 1
ATOM 1996 O O . THR A 1 245 ? 3.870 -14.721 -6.004 1.00 97.56 245 THR A O 1
ATOM 1999 N N . PHE A 1 246 ? 5.166 -14.051 -4.311 1.00 97.31 246 PHE A N 1
ATOM 2000 C CA . PHE A 1 246 ? 4.204 -14.474 -3.287 1.00 97.31 246 PHE A CA 1
ATOM 2001 C C . PHE A 1 246 ? 2.917 -13.647 -3.302 1.00 97.31 246 PHE A C 1
ATOM 2003 O O . PHE A 1 246 ? 1.837 -14.213 -3.140 1.00 97.31 246 PHE A O 1
ATOM 2010 N N . TRP A 1 247 ? 3.008 -12.333 -3.522 1.00 98.12 247 TRP A N 1
ATOM 2011 C CA . TRP A 1 247 ? 1.822 -11.489 -3.695 1.00 98.12 247 TRP A CA 1
ATOM 2012 C C . TRP A 1 247 ? 0.992 -11.936 -4.895 1.00 98.12 247 TRP A C 1
ATOM 2014 O O . TRP A 1 247 ? -0.231 -12.016 -4.794 1.00 98.12 247 TRP A O 1
ATOM 2024 N N . TYR A 1 248 ? 1.648 -12.298 -5.996 1.00 97.81 248 TYR A N 1
ATOM 2025 C CA . TYR A 1 248 ? 0.980 -12.801 -7.189 1.00 97.81 248 TYR A CA 1
ATOM 2026 C C . TYR A 1 248 ? 0.312 -14.155 -6.968 1.00 97.81 248 TYR A C 1
ATOM 2028 O O . TYR A 1 248 ? -0.873 -14.282 -7.249 1.00 97.81 248 TYR A O 1
ATOM 2036 N N . ILE A 1 249 ? 1.010 -15.124 -6.367 1.00 97.25 249 ILE A N 1
ATOM 2037 C CA . ILE A 1 249 ? 0.426 -16.429 -6.009 1.00 97.25 249 ILE A CA 1
ATOM 2038 C C . ILE A 1 249 ? -0.810 -16.246 -5.118 1.00 97.25 249 ILE A C 1
ATOM 2040 O O . ILE A 1 249 ? -1.846 -16.861 -5.356 1.00 97.25 249 ILE A O 1
ATOM 2044 N N . ASN A 1 250 ? -0.725 -15.378 -4.106 1.00 97.25 250 ASN A N 1
ATOM 2045 C CA . ASN A 1 250 ? -1.873 -15.085 -3.252 1.00 97.25 250 ASN A CA 1
ATOM 2046 C C . ASN A 1 250 ? -3.020 -14.447 -4.050 1.00 97.25 250 ASN A C 1
ATOM 2048 O O . ASN A 1 250 ? -4.171 -14.819 -3.856 1.00 97.25 250 ASN A O 1
ATOM 2052 N N . SER A 1 251 ? -2.714 -13.529 -4.967 1.00 98.12 251 SER A N 1
ATOM 2053 C CA . SER A 1 251 ? -3.726 -12.868 -5.799 1.00 98.12 251 SER A CA 1
ATOM 2054 C C . SER A 1 251 ? -4.423 -13.854 -6.736 1.00 98.12 251 SER A C 1
ATOM 2056 O O . SER A 1 251 ? -5.648 -13.849 -6.787 1.00 98.12 251 SER A O 1
ATOM 2058 N N . LEU A 1 252 ? -3.675 -14.752 -7.389 1.00 97.94 252 LEU A N 1
ATOM 2059 C CA . LEU A 1 252 ? -4.210 -15.853 -8.201 1.00 97.94 252 LEU A CA 1
ATOM 2060 C C . LEU A 1 252 ? -5.196 -16.709 -7.398 1.00 97.94 252 LEU A C 1
ATOM 2062 O O . LEU A 1 252 ? -6.356 -16.858 -7.785 1.00 97.94 252 LEU A O 1
ATOM 2066 N N . PHE A 1 253 ? -4.780 -17.160 -6.213 1.00 97.88 253 PHE A N 1
ATOM 2067 C CA . PHE A 1 253 ? -5.645 -17.931 -5.321 1.00 97.88 253 PHE A CA 1
ATOM 2068 C C . PHE A 1 253 ? -6.932 -17.171 -4.950 1.00 97.88 253 PHE A C 1
ATOM 2070 O O . PHE A 1 253 ? -8.023 -17.741 -4.928 1.00 97.88 253 PHE A O 1
ATOM 2077 N N . LYS A 1 254 ? -6.836 -15.863 -4.680 1.00 97.69 254 LYS A N 1
ATOM 2078 C CA . LYS A 1 254 ? -7.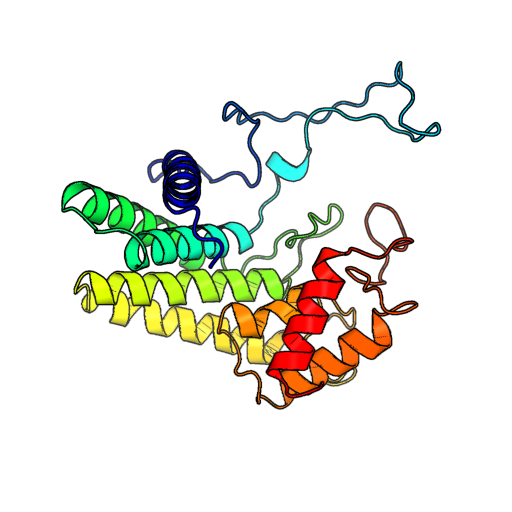989 -15.017 -4.331 1.00 97.69 254 LYS A CA 1
ATOM 2079 C C . LYS A 1 254 ? -8.967 -14.842 -5.494 1.00 97.69 254 LYS A C 1
ATOM 2081 O O . LYS A 1 254 ? -10.188 -14.935 -5.297 1.00 97.69 254 LYS A O 1
ATOM 2086 N N . ILE A 1 255 ? -8.462 -14.643 -6.709 1.00 98.00 255 ILE A N 1
ATOM 2087 C CA . ILE A 1 255 ? -9.313 -14.548 -7.902 1.00 98.00 255 ILE A CA 1
ATOM 2088 C C . ILE A 1 255 ? -9.885 -15.915 -8.319 1.00 98.00 255 ILE A C 1
ATOM 2090 O O . ILE A 1 255 ? -10.942 -15.953 -8.949 1.00 98.00 255 ILE A O 1
ATOM 2094 N N . GLY A 1 256 ? -9.328 -17.017 -7.808 1.00 96.62 256 GLY A N 1
ATOM 2095 C CA . GLY A 1 256 ? -9.853 -18.379 -7.947 1.00 96.62 256 GLY A CA 1
ATOM 2096 C C . GLY A 1 256 ? -9.089 -19.254 -8.939 1.00 96.62 256 GLY A C 1
ATOM 2097 O O . GLY A 1 256 ? -9.647 -20.247 -9.394 1.00 96.62 256 GLY A O 1
ATOM 2098 N N . GLU A 1 257 ? -7.858 -18.876 -9.273 1.00 92.19 257 GLU A N 1
ATOM 2099 C CA . GLU A 1 257 ? -6.933 -19.678 -10.075 1.00 92.19 257 GLU A CA 1
ATOM 2100 C C . GLU A 1 257 ? -6.146 -20.635 -9.154 1.00 92.19 257 GLU A C 1
ATOM 2102 O O . GLU A 1 257 ? -5.744 -20.243 -8.050 1.00 92.19 257 GLU A O 1
ATOM 2107 N N . GLU A 1 258 ? -5.950 -21.885 -9.597 1.00 73.38 258 GLU A N 1
ATOM 2108 C CA . GLU A 1 258 ? -5.233 -22.960 -8.876 1.00 73.38 258 GLU A CA 1
ATOM 2109 C C . GLU A 1 258 ? -3.877 -23.301 -9.509 1.00 73.38 258 GLU A C 1
ATOM 2111 O O . GLU A 1 258 ? -3.814 -23.465 -10.750 1.00 73.38 258 GLU A O 1
#

pLDDT: mean 91.78, std 8.33, range [50.38, 98.81]

Secondary structure (DSSP, 8-state):
--S-HHHHHHHHHHHHTTS--TTSPPPS---TT--S----EE-TT-PPGGG-S--EES-GGGG---STHHHHHHHHHHHHHHHSPPPHHHHHHHHHHHHHHHHHHHHHTTS-B-TTTT-SS--B-BHHHHHHHHHHHHHHHHHHHHTT-HHHHHHHHHHHHHHHHHHHHHSEETTTTEE-SBTT-----GGGGGHHHHTSS-TT-HHHHHHHHHHHHHHEETTEE-S-SS-BTTBS--S--HHHHHHHHHHHHHHT--

Sequence (258 aa):
ELGHKNVARRYLQFIIDLIPDKAEKLQIMYGINKEKKLTEETLEHLAGYKGSKPVRIGNAAYHQKQNDIYGILMDVIYEQMVKFSIDIENGEDLWAITKGIVWIVSNNWKDADKGIWEFRTEDRHFTFSKVLCWTALDRAIKVAEMLGKQHKIDKWEPIRAEIWQDIYDNAWNDEVGAYTQSYGSKDLDASVLLMESYGCVDAKDERYIKTVNAIGDELSNDGLLYRYKNEDDFGLPSSSFTVCTFWYINSLFKIGEE

Foldseek 3Di:
DPPPVVVLLVVLVVLLVLQDDLPDDRFPDAPPVRHLDFDKDWDPVDADDVRDDGDIGGDPSRPWDFLLVLLVNLVSLLCSPVSDPDDPVNLVSSLSSLVSSLVVLLVDLPWFTCPPVNFDPDTFQFLLSLLSSLSSLVSSLVSCVVVVNVVVNVVSVVVSVVSLVCSVPFQADPVLLERDGGGPDNWHFLSLLCSVVSPSDQLQPPRSVSHLVSQCVQQDDPLFGARIQQQTPVGGDPDGDRVSSVSSVVSCVRNPHD